Protein AF-A0A914EUL1-F1 (afdb_monomer_lite)

pLDDT: mean 79.87, std 20.52, range [23.03, 96.88]

Secondary structure (DSSP, 8-state):
--SSSHHHHHHHHHTTTTT----S--TTTTSTT---TTTT-SHHHHHHHHHHHHH----EEHHHH-TTPEEE-HHHHHHHHHHHTT---HHHHHHHHTS-EEEEE---TTSSSEEEEEES-SSSHHHHHHHHHHHHHHHHSTTTTTT--HHHHHHHHHHHT--SHHHHHHHHHHHHHHHTTS-HHHHHHHHHHHHHHHHHHHHH-SGGGEEEEEE-TT--EEEEEESSSS-EEEEEEEEEEEEPPTTSS--SPEEEEEEEEEE-HHHHHTS--B---

Structure (mmCIF, N/CA/C/O backbone):
data_AF-A0A914EUL1-F1
#
_entry.id   AF-A0A914EUL1-F1
#
loop_
_atom_site.group_PDB
_atom_site.id
_atom_site.type_symbol
_atom_site.label_atom_id
_atom_site.label_alt_id
_atom_site.label_comp_id
_atom_site.label_asym_id
_atom_site.label_entity_id
_atom_site.label_seq_id
_atom_site.pdbx_PDB_ins_code
_atom_site.Cartn_x
_atom_site.Cartn_y
_atom_site.Cartn_z
_atom_site.occupancy
_atom_site.B_iso_or_equiv
_atom_site.auth_seq_id
_atom_site.auth_comp_id
_atom_site.auth_asym_id
_atom_site.auth_atom_id
_atom_site.pdbx_PDB_model_num
ATOM 1 N N . MET A 1 1 ? -15.179 30.335 31.429 1.00 39.56 1 MET A N 1
ATOM 2 C CA . MET A 1 1 ? -14.244 29.201 31.237 1.00 39.56 1 MET A CA 1
ATOM 3 C C . MET A 1 1 ? -14.672 28.252 30.099 1.00 39.56 1 MET A C 1
ATOM 5 O O . MET A 1 1 ? -14.288 27.097 30.113 1.00 39.56 1 MET A O 1
ATOM 9 N N . PHE A 1 2 ? -15.426 28.727 29.091 1.00 29.08 2 PHE A N 1
ATOM 10 C CA . PHE A 1 2 ? -15.892 27.916 27.944 1.00 29.08 2 PHE A CA 1
ATOM 11 C C . PHE A 1 2 ? -15.442 28.464 26.574 1.00 29.08 2 PHE A C 1
ATOM 13 O O . PHE A 1 2 ? -15.749 27.889 25.536 1.00 29.08 2 PHE A O 1
ATOM 20 N N . THR A 1 3 ? -14.677 29.558 26.553 1.00 28.14 3 THR A N 1
ATOM 21 C CA . THR A 1 3 ? -14.325 30.275 25.314 1.00 28.14 3 THR A CA 1
ATOM 22 C C . THR A 1 3 ? -12.941 29.901 24.767 1.00 28.14 3 THR A C 1
ATOM 24 O O . THR A 1 3 ? -12.654 30.169 23.609 1.00 28.14 3 THR A O 1
ATOM 27 N N . GLN A 1 4 ? -12.089 29.222 25.547 1.00 27.66 4 GLN A N 1
ATOM 28 C CA . GLN A 1 4 ? -10.734 28.844 25.108 1.00 27.66 4 GLN A CA 1
ATOM 29 C C . GLN A 1 4 ? -10.651 27.488 24.383 1.00 27.66 4 GLN A C 1
ATOM 31 O O . GLN A 1 4 ? -9.675 27.242 23.684 1.00 27.66 4 GLN A O 1
ATOM 36 N N . LEU A 1 5 ? -11.686 26.641 24.451 1.00 29.53 5 LEU A N 1
ATOM 37 C CA . LEU A 1 5 ? -11.703 25.347 23.749 1.00 29.53 5 LEU A CA 1
ATOM 38 C C . LEU A 1 5 ? -12.162 25.436 22.283 1.00 29.53 5 LEU A C 1
ATOM 40 O O . LEU A 1 5 ? -11.857 24.543 21.499 1.00 29.53 5 LEU A O 1
ATOM 44 N N . LYS A 1 6 ? -12.824 26.527 21.869 1.00 28.06 6 LYS A N 1
ATOM 45 C CA . LYS A 1 6 ? -13.226 26.715 20.461 1.00 28.06 6 LYS A CA 1
ATOM 46 C C . LYS A 1 6 ? -12.076 27.132 19.539 1.00 28.06 6 LYS A C 1
ATOM 48 O O . LYS A 1 6 ? -12.143 26.833 18.354 1.00 28.06 6 LYS A O 1
ATOM 53 N N . ASN A 1 7 ? -11.009 27.733 20.072 1.00 26.75 7 ASN A N 1
ATOM 54 C CA . ASN A 1 7 ? -9.886 28.224 19.261 1.00 26.75 7 ASN A CA 1
ATOM 55 C C . ASN A 1 7 ? -8.803 27.166 18.975 1.00 26.75 7 ASN A C 1
ATOM 57 O O . ASN A 1 7 ? -8.006 27.348 18.061 1.00 26.75 7 ASN A O 1
ATOM 61 N N . LEU A 1 8 ? -8.794 26.039 19.696 1.00 28.97 8 LEU A N 1
ATOM 62 C CA . LEU A 1 8 ? -7.903 24.903 19.403 1.00 28.97 8 LEU A CA 1
ATOM 63 C C . LEU A 1 8 ? -8.440 24.005 18.276 1.00 28.97 8 LEU A C 1
ATOM 65 O O . LEU A 1 8 ? -7.663 23.427 17.517 1.00 28.97 8 LEU A O 1
ATOM 69 N N . VAL A 1 9 ? -9.766 23.940 18.116 1.00 30.77 9 VAL A N 1
ATOM 70 C CA . VAL A 1 9 ? -10.406 23.144 17.058 1.00 30.77 9 VAL A CA 1
ATOM 71 C C . VAL A 1 9 ? -10.390 23.889 15.718 1.00 30.77 9 VAL A C 1
ATOM 73 O O . VAL A 1 9 ? -10.165 23.275 14.682 1.00 30.77 9 VAL A O 1
ATOM 76 N N . THR A 1 10 ? -10.518 25.218 15.709 1.00 28.38 10 THR A N 1
ATOM 77 C CA . THR A 1 10 ? -10.434 26.019 14.471 1.00 28.38 10 THR A CA 1
ATOM 78 C C . THR A 1 10 ? -9.002 26.236 13.970 1.00 28.38 10 THR A C 1
ATOM 80 O O . THR A 1 10 ? -8.800 26.356 12.763 1.00 28.38 10 THR A O 1
ATOM 83 N N . GLY A 1 11 ? -7.995 26.213 14.853 1.00 24.66 11 GLY A N 1
ATOM 84 C CA . GLY A 1 11 ? -6.581 26.321 14.466 1.00 24.66 11 GLY A CA 1
ATOM 85 C C . GLY A 1 11 ? -6.046 25.103 13.700 1.00 24.66 11 GLY A C 1
ATOM 86 O O . GLY A 1 11 ? -5.217 25.256 12.808 1.00 24.66 11 GLY A O 1
ATOM 87 N N . SER A 1 12 ? -6.571 23.908 13.984 1.00 29.09 12 SER A N 1
ATOM 88 C CA . SER A 1 12 ? -6.146 22.662 13.323 1.00 29.09 12 SER A CA 1
ATOM 89 C C . SER A 1 12 ? -6.805 22.461 11.951 1.00 29.09 12 SER A C 1
ATOM 91 O O . SER A 1 12 ? -6.221 21.846 11.065 1.00 29.09 12 SER A O 1
ATOM 93 N N . VAL A 1 13 ? -7.993 23.040 11.738 1.00 29.08 13 VAL A N 1
ATOM 94 C CA . VAL A 1 13 ? -8.711 22.977 10.450 1.00 29.08 13 VAL A CA 1
ATOM 95 C C . VAL A 1 13 ? -8.114 23.948 9.418 1.00 29.08 13 VAL A C 1
ATOM 97 O O . VAL A 1 13 ? -8.159 23.680 8.220 1.00 29.08 13 VAL A O 1
ATOM 100 N N . ASN A 1 14 ? -7.479 25.041 9.859 1.00 25.66 14 ASN A N 1
ATOM 101 C CA . ASN A 1 14 ? -6.854 26.014 8.954 1.00 25.66 14 ASN A CA 1
ATOM 102 C C . ASN A 1 14 ? -5.469 25.603 8.427 1.00 25.66 14 ASN A C 1
ATOM 104 O O . ASN A 1 14 ? -5.043 26.127 7.402 1.00 25.66 14 ASN A O 1
ATOM 108 N N . LEU A 1 15 ? -4.788 24.635 9.049 1.00 28.47 15 LEU A N 1
ATOM 109 C CA . LEU A 1 15 ? -3.511 24.110 8.542 1.00 28.47 15 LEU A CA 1
ATOM 110 C C . LEU A 1 15 ? -3.677 23.118 7.379 1.00 28.47 15 LEU A C 1
ATOM 112 O O . LEU A 1 15 ? -2.736 22.932 6.617 1.00 28.47 15 LEU A O 1
ATOM 116 N N . MET A 1 16 ? -4.872 22.545 7.188 1.00 27.34 16 MET A N 1
ATOM 117 C CA . MET A 1 16 ? -5.185 21.716 6.013 1.00 27.34 16 MET A CA 1
ATOM 118 C C . MET A 1 16 ? -5.802 22.498 4.846 1.00 27.34 16 MET A C 1
ATOM 120 O O . MET A 1 16 ? -5.880 21.972 3.740 1.00 27.34 16 MET A O 1
ATOM 124 N N . LYS A 1 17 ? -6.222 23.755 5.053 1.00 26.22 17 LYS A N 1
ATOM 125 C CA . LYS A 1 17 ? -6.865 24.565 4.003 1.00 26.22 17 LYS A CA 1
ATOM 126 C C . LYS A 1 17 ? -5.892 25.267 3.053 1.00 26.22 17 LYS A C 1
ATOM 128 O O . LYS A 1 17 ? -6.256 25.513 1.911 1.00 26.22 17 LYS A O 1
ATOM 133 N N . ASN A 1 18 ? -4.658 25.533 3.476 1.00 23.03 18 ASN A N 1
ATOM 134 C CA . ASN A 1 18 ? -3.713 26.358 2.709 1.00 23.03 18 ASN A CA 1
ATOM 135 C C . ASN A 1 18 ? -2.945 25.614 1.595 1.00 23.03 18 ASN A C 1
ATOM 137 O O . ASN A 1 18 ? -1.923 26.108 1.132 1.00 23.03 18 ASN A O 1
ATOM 141 N N . VAL A 1 19 ? -3.419 24.444 1.153 1.00 28.84 19 VAL A N 1
ATOM 142 C CA . VAL A 1 19 ? -2.815 23.676 0.040 1.00 28.84 19 VAL A CA 1
ATOM 143 C C . VAL A 1 19 ? -3.808 23.458 -1.120 1.00 28.84 19 VAL A C 1
ATOM 145 O O . VAL A 1 19 ? -3.456 22.879 -2.139 1.00 28.84 19 VAL A O 1
ATOM 148 N N . CYS A 1 20 ? -5.052 23.942 -1.009 1.00 24.77 20 CYS A N 1
ATOM 149 C CA . CYS A 1 20 ? -6.147 23.538 -1.904 1.00 24.77 20 CYS A CA 1
ATOM 150 C C . CYS A 1 20 ? -6.583 24.572 -2.958 1.00 24.77 20 CYS A C 1
ATOM 152 O O . CYS A 1 20 ? -7.652 24.409 -3.541 1.00 24.77 20 CYS A O 1
ATOM 154 N N . GLU A 1 21 ? -5.790 25.602 -3.242 1.00 23.86 21 GLU A N 1
ATOM 155 C CA . GLU A 1 21 ? -6.068 26.509 -4.361 1.00 23.86 21 GLU A CA 1
ATOM 156 C C . GLU A 1 21 ? -5.047 26.271 -5.469 1.00 23.86 21 GLU A C 1
ATOM 158 O O . GLU A 1 21 ? -3.932 26.766 -5.372 1.00 23.86 21 GLU A O 1
ATOM 163 N N . LEU A 1 22 ? -5.424 25.488 -6.486 1.00 25.12 22 LEU A N 1
ATOM 164 C CA . LEU A 1 22 ? -4.941 25.602 -7.865 1.00 25.12 22 LEU A CA 1
ATOM 165 C C . LEU A 1 22 ? -5.893 24.841 -8.806 1.00 25.12 22 LEU A C 1
ATOM 167 O O . LEU A 1 22 ? -6.363 23.740 -8.513 1.00 25.12 22 LEU A O 1
ATOM 171 N N . GLU A 1 23 ? -6.232 25.530 -9.887 1.00 25.98 23 GLU A N 1
ATOM 172 C CA . GLU A 1 23 ? -7.317 25.285 -10.834 1.00 25.98 23 GLU A CA 1
ATOM 173 C C . GLU A 1 23 ? -7.099 24.045 -11.719 1.00 25.98 23 GLU A C 1
ATOM 175 O O . GLU A 1 23 ? -5.974 23.664 -12.028 1.00 25.98 23 GLU A O 1
ATOM 180 N N . ASP A 1 24 ? -8.217 23.435 -12.126 1.00 26.94 24 ASP A N 1
ATOM 181 C CA . ASP A 1 24 ? -8.425 22.615 -13.326 1.00 26.94 24 ASP A CA 1
ATOM 182 C C . ASP A 1 24 ? -7.200 21.925 -13.943 1.00 26.94 24 ASP A C 1
ATOM 184 O O . ASP A 1 24 ? -6.652 22.338 -14.964 1.00 26.94 24 ASP A O 1
ATOM 188 N N . GLY A 1 25 ? -6.838 20.767 -13.393 1.00 24.66 25 GLY A N 1
ATOM 189 C CA . GLY A 1 25 ? -5.866 19.916 -14.057 1.00 24.66 25 GLY A CA 1
ATOM 190 C C . GLY A 1 25 ? -5.283 18.825 -13.186 1.00 24.66 25 GLY A C 1
ATOM 191 O O . GLY A 1 25 ? -4.292 19.024 -12.511 1.00 24.66 25 GLY A O 1
ATOM 192 N N . ILE A 1 26 ? -5.829 17.621 -13.350 1.00 30.05 26 ILE A N 1
ATOM 193 C CA . ILE A 1 26 ? -5.066 16.370 -13.292 1.00 30.05 26 ILE A CA 1
ATOM 194 C C . ILE A 1 26 ? -4.729 15.864 -11.873 1.00 30.05 26 ILE A C 1
ATOM 196 O O . ILE A 1 26 ? -4.162 16.511 -11.007 1.00 30.05 26 ILE A O 1
ATOM 200 N N . GLU A 1 27 ? -5.066 14.596 -11.662 1.00 37.16 27 GLU A N 1
ATOM 201 C CA . GLU A 1 27 ? -4.673 13.679 -10.575 1.00 37.16 27 GLU A CA 1
ATOM 202 C C . GLU A 1 27 ? -3.176 13.607 -10.221 1.00 37.16 27 GLU A C 1
ATOM 204 O O . GLU A 1 27 ? -2.794 12.794 -9.381 1.00 37.16 27 GLU A O 1
ATOM 209 N N . ALA A 1 28 ? -2.347 14.417 -10.868 1.00 32.09 28 ALA A N 1
ATOM 210 C CA . ALA A 1 28 ? -0.901 14.409 -10.799 1.00 32.09 28 ALA A CA 1
ATOM 211 C C . ALA A 1 28 ? -0.368 14.939 -9.463 1.00 32.09 28 ALA A C 1
ATOM 213 O O . ALA A 1 28 ? 0.574 14.380 -8.916 1.00 32.09 28 ALA A O 1
ATOM 214 N N . ASP A 1 29 ? -1.015 15.949 -8.879 1.00 31.89 29 ASP A N 1
ATOM 215 C CA . ASP A 1 29 ? -0.364 16.753 -7.832 1.00 31.89 29 ASP A CA 1
ATOM 216 C C . ASP A 1 29 ? -0.526 16.235 -6.394 1.00 31.89 29 ASP A C 1
ATOM 218 O O . ASP A 1 29 ? 0.069 16.779 -5.468 1.00 31.89 29 ASP A O 1
ATOM 222 N N . TRP A 1 30 ? -1.282 15.155 -6.170 1.00 33.72 30 TRP A N 1
ATOM 223 C CA . TRP A 1 30 ? -1.388 14.537 -4.832 1.00 33.72 30 TRP A CA 1
ATOM 224 C C . TRP A 1 30 ? -0.352 13.430 -4.597 1.00 33.72 30 TRP A C 1
ATOM 226 O O . TRP A 1 30 ? -0.263 12.876 -3.501 1.00 33.72 30 TRP A O 1
ATOM 236 N N . TYR A 1 31 ? 0.453 13.144 -5.618 1.00 35.75 31 TYR A N 1
ATOM 237 C CA . TYR A 1 31 ? 1.552 12.199 -5.594 1.00 35.75 31 TYR A CA 1
ATOM 238 C C . TYR A 1 31 ? 2.763 12.874 -6.228 1.00 35.75 31 TYR A C 1
ATOM 240 O O . TYR A 1 31 ? 2.707 13.172 -7.418 1.00 35.75 31 TYR A O 1
ATOM 248 N N . PRO A 1 32 ? 3.879 13.083 -5.514 1.00 32.59 32 PRO A N 1
ATOM 249 C CA . PRO A 1 32 ? 5.109 13.470 -6.185 1.00 32.59 32 PRO A CA 1
ATOM 250 C C . PRO A 1 32 ? 5.437 12.399 -7.245 1.00 32.59 32 PRO A C 1
ATOM 252 O O . PRO A 1 32 ? 5.783 11.263 -6.909 1.00 32.59 32 PRO A O 1
ATOM 255 N N . GLY A 1 33 ? 5.246 12.731 -8.526 1.00 36.25 33 GLY A N 1
ATOM 256 C CA . GLY A 1 33 ? 5.599 11.876 -9.663 1.00 36.25 33 GLY A CA 1
ATOM 257 C C . GLY A 1 33 ? 4.471 11.167 -10.428 1.00 36.25 33 GLY A C 1
ATOM 258 O O . GLY A 1 33 ? 4.801 10.338 -11.271 1.00 36.25 33 GLY A O 1
ATOM 259 N N . ILE A 1 34 ? 3.177 11.449 -10.214 1.00 36.81 34 ILE A N 1
ATOM 260 C CA . ILE A 1 34 ? 2.142 10.978 -11.162 1.00 36.81 34 ILE A CA 1
ATOM 261 C C . ILE A 1 34 ? 1.972 12.038 -12.251 1.00 36.81 34 ILE A C 1
ATOM 263 O O . ILE A 1 34 ? 1.604 13.161 -11.949 1.00 36.81 34 ILE A O 1
ATOM 267 N N . GLN A 1 35 ? 2.247 11.708 -13.515 1.00 46.72 35 GLN A N 1
ATOM 268 C CA . GLN A 1 35 ? 2.019 12.606 -14.655 1.00 46.72 35 GLN A CA 1
ATOM 269 C C . GLN A 1 35 ? 0.883 12.100 -15.569 1.00 46.72 35 GLN A C 1
ATOM 271 O O . GLN A 1 35 ? 0.296 11.034 -15.381 1.00 46.72 35 GLN A O 1
ATOM 276 N N . LEU A 1 36 ? 0.519 12.963 -16.516 1.00 43.03 36 LEU A N 1
ATOM 277 C CA . LEU A 1 36 ? -0.695 13.009 -17.329 1.00 43.03 36 LEU A CA 1
ATOM 278 C C . LEU A 1 36 ? -1.044 11.697 -18.059 1.00 43.03 36 LEU A C 1
ATOM 280 O O . LEU A 1 36 ? -0.191 11.006 -18.612 1.00 43.03 36 LEU A O 1
ATOM 284 N N . LYS A 1 37 ? -2.348 11.388 -18.128 1.00 48.00 37 LYS A N 1
ATOM 285 C CA . LYS A 1 37 ? -2.908 10.253 -18.885 1.00 48.00 37 LYS A CA 1
ATOM 286 C C . LYS A 1 37 ? -2.402 10.270 -20.339 1.00 48.00 37 LYS A C 1
ATOM 288 O O . LYS A 1 37 ? -2.594 11.267 -21.028 1.00 48.00 37 LYS A O 1
ATOM 293 N N . GLY A 1 38 ? -1.823 9.160 -20.806 1.00 55.25 38 GLY A N 1
ATOM 294 C CA . GLY A 1 38 ? -1.337 8.998 -22.189 1.00 55.25 38 GLY A CA 1
ATOM 295 C C . GLY A 1 38 ? 0.166 9.238 -22.377 1.00 55.25 38 GLY A C 1
ATOM 296 O O . GLY A 1 38 ? 0.685 9.057 -23.474 1.00 55.25 38 GLY A O 1
ATOM 297 N N . GLN A 1 39 ? 0.890 9.599 -21.317 1.00 69.31 39 GLN A N 1
ATOM 298 C CA . GLN A 1 39 ? 2.342 9.759 -21.389 1.00 69.31 39 GLN A CA 1
ATOM 299 C C . GLN A 1 39 ? 3.085 8.419 -21.498 1.00 69.31 39 GLN A C 1
ATOM 301 O O . GLN A 1 39 ? 4.146 8.366 -22.111 1.00 69.31 39 GLN A O 1
ATOM 306 N N . TYR A 1 40 ? 2.508 7.334 -20.973 1.00 75.25 40 TYR A N 1
ATOM 307 C CA . TYR A 1 40 ? 3.119 6.000 -20.939 1.00 75.25 40 TYR A CA 1
ATOM 308 C C . TYR A 1 40 ? 2.200 4.952 -21.577 1.00 75.25 40 TYR A C 1
ATOM 310 O O . TYR A 1 40 ? 1.872 3.944 -20.968 1.00 75.25 40 TYR A O 1
ATOM 318 N N . ASP A 1 41 ? 1.742 5.210 -22.798 1.00 82.88 41 ASP A N 1
ATOM 319 C CA . ASP A 1 41 ? 0.793 4.383 -23.562 1.00 82.88 41 ASP A CA 1
ATOM 320 C C . ASP A 1 41 ? 1.443 3.256 -24.389 1.00 82.88 41 ASP A C 1
ATOM 322 O O . ASP A 1 41 ? 0.748 2.451 -25.005 1.00 82.88 41 ASP A O 1
ATOM 326 N N . THR A 1 42 ? 2.774 3.180 -24.399 1.00 88.19 42 THR A N 1
ATOM 327 C CA . THR A 1 42 ? 3.555 2.228 -25.206 1.00 88.19 42 THR A CA 1
ATOM 328 C C . THR A 1 42 ? 4.536 1.435 -24.337 1.00 88.19 42 THR A C 1
ATOM 330 O O . THR A 1 42 ? 5.055 1.985 -23.359 1.00 88.19 42 THR A O 1
ATOM 333 N N . PRO A 1 43 ? 4.826 0.161 -24.672 1.00 90.44 43 PRO A N 1
ATOM 334 C CA . PRO A 1 43 ? 5.810 -0.658 -23.956 1.00 90.44 43 PRO A CA 1
ATOM 335 C C . PRO A 1 43 ? 7.182 0.012 -23.798 1.00 90.44 43 PRO A C 1
ATOM 337 O O . PRO A 1 43 ? 7.789 -0.074 -22.733 1.00 90.44 43 PRO A O 1
ATOM 340 N N . GLU A 1 44 ? 7.654 0.725 -24.820 1.00 91.56 44 GLU A N 1
ATOM 341 C CA . GLU A 1 44 ? 8.960 1.390 -24.831 1.00 91.56 44 GLU A CA 1
ATOM 342 C C . GLU A 1 44 ? 9.017 2.528 -23.808 1.00 91.56 44 GLU A C 1
ATOM 344 O O . GLU A 1 44 ? 9.944 2.583 -23.001 1.00 91.56 44 GLU A O 1
ATOM 349 N N . LYS A 1 45 ? 7.993 3.395 -23.778 1.00 89.62 45 LYS A N 1
ATOM 350 C CA . LYS A 1 45 ? 7.901 4.479 -22.785 1.00 89.62 45 LYS A CA 1
ATOM 351 C C . LYS A 1 45 ? 7.771 3.929 -21.365 1.00 89.62 45 LYS A C 1
ATOM 353 O O . LYS A 1 45 ? 8.332 4.493 -20.429 1.00 89.62 45 LYS A O 1
ATOM 358 N N . LYS A 1 46 ? 7.036 2.824 -21.196 1.00 89.50 46 LYS A N 1
ATOM 359 C CA . LYS A 1 46 ? 6.904 2.141 -19.902 1.00 89.50 46 LYS A CA 1
ATOM 360 C C . LYS A 1 46 ? 8.247 1.580 -19.430 1.00 89.50 46 LYS A C 1
ATOM 362 O O . LYS A 1 46 ? 8.610 1.771 -18.273 1.00 89.50 46 LYS A O 1
ATOM 367 N N . LEU A 1 47 ? 9.003 0.935 -20.319 1.00 91.56 47 LEU A N 1
ATOM 368 C CA . LEU A 1 47 ? 10.335 0.411 -20.015 1.00 91.56 47 LEU A CA 1
ATOM 369 C C . LEU A 1 47 ? 11.326 1.522 -19.645 1.00 91.56 47 LEU A C 1
ATOM 371 O O . LEU A 1 47 ? 12.041 1.379 -18.655 1.00 91.56 47 LEU A O 1
ATOM 375 N N . ASP A 1 48 ? 11.346 2.617 -20.405 1.00 89.69 48 ASP A N 1
ATOM 376 C CA . ASP A 1 48 ? 12.221 3.770 -20.154 1.00 89.69 48 ASP A CA 1
ATOM 377 C C . ASP A 1 48 ? 11.965 4.390 -18.770 1.00 89.69 48 ASP A C 1
ATOM 379 O O . ASP A 1 48 ? 12.897 4.615 -17.990 1.00 89.69 48 ASP A O 1
ATOM 383 N N . LEU A 1 49 ? 10.688 4.550 -18.400 1.00 86.88 49 LEU A N 1
ATOM 384 C CA . LEU A 1 49 ? 10.308 5.002 -17.062 1.00 86.88 49 LEU A CA 1
ATOM 385 C C . LEU A 1 49 ? 10.824 4.054 -15.976 1.00 86.88 49 LEU A C 1
ATOM 387 O O . LEU A 1 49 ? 11.422 4.502 -15.000 1.00 86.88 49 LEU A O 1
ATOM 391 N N . LEU A 1 50 ? 10.614 2.747 -16.137 1.00 88.31 50 LEU A N 1
ATOM 392 C CA . LEU A 1 50 ? 11.049 1.759 -15.150 1.00 88.31 50 LEU A CA 1
ATOM 393 C C . LEU A 1 50 ? 12.575 1.748 -14.979 1.00 88.31 50 LEU A C 1
ATOM 395 O O . LEU A 1 50 ? 13.068 1.657 -13.853 1.00 88.31 50 LEU A O 1
ATOM 399 N N . GLN A 1 51 ? 13.330 1.895 -16.071 1.00 89.44 51 GLN A N 1
ATOM 400 C CA . GLN A 1 51 ? 14.789 2.022 -16.024 1.00 89.44 51 GLN A CA 1
ATOM 401 C C . GLN A 1 51 ? 15.225 3.321 -15.338 1.00 89.44 51 GLN A C 1
ATOM 403 O O . GLN A 1 51 ? 16.119 3.289 -14.490 1.00 89.44 51 GLN A O 1
ATOM 408 N N . THR A 1 52 ? 14.557 4.438 -15.633 1.00 87.75 52 THR A N 1
ATOM 409 C CA . THR A 1 52 ? 14.787 5.721 -14.949 1.00 87.75 52 THR A CA 1
ATOM 410 C C . THR A 1 52 ? 14.556 5.586 -13.447 1.00 87.75 52 THR A C 1
ATOM 412 O O . THR A 1 52 ? 15.435 5.916 -12.651 1.00 87.75 52 THR A O 1
ATOM 415 N N . CYS A 1 53 ? 13.420 5.016 -13.042 1.00 85.62 53 CYS A N 1
ATOM 416 C CA . CYS A 1 53 ? 13.101 4.788 -11.637 1.00 85.62 53 CYS A CA 1
ATOM 417 C C . CYS A 1 53 ? 14.098 3.843 -10.954 1.00 85.62 53 CYS A C 1
ATOM 419 O O . CYS A 1 53 ? 14.389 4.030 -9.774 1.00 85.62 53 CYS A O 1
ATOM 421 N N . LYS A 1 54 ? 14.629 2.835 -11.655 1.00 85.25 54 LYS A N 1
ATOM 422 C CA . LYS A 1 54 ? 15.631 1.908 -11.105 1.00 85.25 54 LYS A CA 1
ATOM 423 C C . LYS A 1 54 ? 16.981 2.586 -10.847 1.00 85.25 54 LYS A C 1
ATOM 425 O O . LYS A 1 54 ? 17.645 2.254 -9.867 1.00 85.25 54 LYS A O 1
ATOM 430 N N . ASN A 1 55 ? 17.370 3.517 -11.716 1.00 86.12 55 ASN A N 1
ATOM 431 C CA . ASN A 1 55 ? 18.664 4.203 -11.674 1.00 86.12 55 ASN A CA 1
ATOM 432 C C . ASN A 1 55 ? 18.640 5.509 -10.862 1.00 86.12 55 ASN A C 1
ATOM 434 O O . ASN A 1 55 ? 19.655 6.197 -10.769 1.00 86.12 55 ASN A O 1
ATOM 438 N N . GLN A 1 56 ? 17.493 5.861 -10.284 1.00 87.56 56 GLN A N 1
ATOM 439 C CA . GLN A 1 56 ? 17.330 7.059 -9.474 1.00 87.56 56 GLN A CA 1
ATOM 440 C C . GLN A 1 56 ? 18.188 7.001 -8.201 1.00 87.56 56 GLN A C 1
ATOM 442 O O . GLN A 1 56 ? 18.295 5.969 -7.536 1.00 87.56 56 GLN A O 1
ATOM 447 N N . THR A 1 57 ? 18.740 8.148 -7.815 1.00 89.44 57 THR A N 1
ATOM 448 C CA . THR A 1 57 ? 19.357 8.371 -6.503 1.00 89.44 57 THR A CA 1
ATOM 449 C C . THR A 1 57 ? 18.435 9.218 -5.626 1.00 89.44 57 THR A C 1
ATOM 451 O O . THR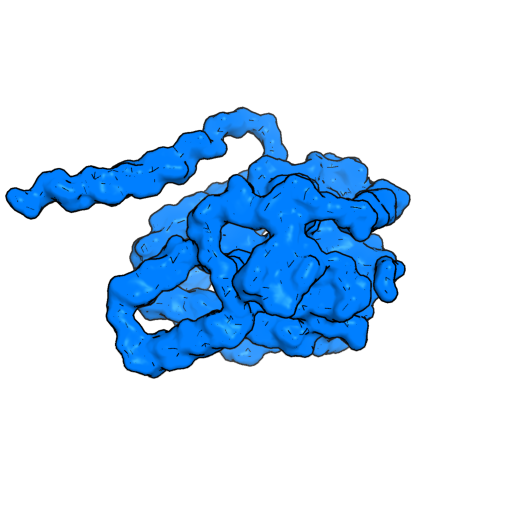 A 1 57 ? 17.728 10.075 -6.155 1.00 89.44 57 THR A O 1
ATOM 454 N N . PRO A 1 58 ? 18.417 9.022 -4.297 1.00 91.94 58 PRO A N 1
ATOM 455 C CA . PRO A 1 58 ? 17.618 9.862 -3.412 1.00 91.94 58 PRO A CA 1
ATOM 456 C C . PRO A 1 58 ? 18.113 11.314 -3.418 1.00 91.94 58 PRO A C 1
ATOM 458 O O . PRO A 1 58 ? 19.315 11.563 -3.357 1.00 91.94 58 PRO A O 1
ATOM 461 N N . GLU A 1 59 ? 17.180 12.264 -3.448 1.00 88.50 59 GLU A N 1
ATOM 462 C CA . GLU A 1 59 ? 17.497 13.703 -3.480 1.00 88.50 59 GLU A CA 1
ATOM 463 C C . GLU A 1 59 ? 17.310 14.388 -2.120 1.00 88.50 59 GLU A C 1
ATOM 465 O O . GLU A 1 59 ? 17.945 15.400 -1.829 1.00 88.50 59 GLU A O 1
ATOM 470 N N . LYS A 1 60 ? 16.431 13.848 -1.269 1.00 90.62 60 LYS A N 1
ATOM 471 C CA . LYS A 1 60 ? 16.058 14.450 0.019 1.00 90.62 60 LYS A CA 1
ATOM 472 C C . LYS A 1 60 ? 15.599 13.415 1.038 1.00 90.62 60 LYS A C 1
ATOM 474 O O . LYS A 1 60 ? 15.365 12.251 0.717 1.00 90.62 60 LYS A O 1
ATOM 479 N N . ALA A 1 61 ? 15.515 13.833 2.298 1.00 87.31 61 ALA A N 1
ATOM 480 C CA . ALA A 1 61 ? 15.033 12.989 3.384 1.00 87.31 61 ALA A CA 1
ATOM 481 C C . ALA A 1 61 ? 13.501 12.907 3.368 1.00 87.31 61 ALA A C 1
ATOM 483 O O . ALA A 1 61 ? 12.824 13.854 2.973 1.00 87.31 61 ALA A O 1
ATOM 484 N N . LEU A 1 62 ? 12.941 11.799 3.858 1.00 82.69 62 LEU A N 1
ATOM 485 C CA . LEU A 1 62 ? 11.486 11.608 3.922 1.00 82.69 62 LEU A CA 1
ATOM 486 C C . LEU A 1 62 ? 10.796 12.707 4.753 1.00 82.69 62 LEU A C 1
ATOM 488 O O . LEU A 1 62 ? 9.776 13.256 4.347 1.00 82.69 62 LEU A O 1
ATOM 492 N N . LYS A 1 63 ? 11.412 13.101 5.874 1.00 82.31 63 LYS A N 1
ATOM 493 C CA . LYS A 1 63 ? 10.927 14.174 6.760 1.00 82.31 63 LYS A CA 1
ATOM 494 C C . LYS A 1 63 ? 10.969 15.573 6.124 1.00 82.31 63 LYS A C 1
ATOM 496 O O . LYS A 1 63 ? 10.371 16.488 6.674 1.00 82.31 63 LYS A O 1
ATOM 501 N N . SER A 1 64 ? 11.642 15.756 4.983 1.00 84.94 64 SER A N 1
ATOM 502 C CA . SER A 1 64 ? 11.612 17.028 4.247 1.00 84.94 64 SER A CA 1
ATOM 503 C C . SER A 1 64 ? 10.253 17.265 3.587 1.00 84.94 64 SER A C 1
ATOM 505 O O . SER A 1 64 ? 9.732 18.372 3.667 1.00 84.94 64 SER A O 1
ATOM 507 N N . ASP A 1 65 ? 9.664 16.224 2.995 1.00 82.12 65 ASP A N 1
ATOM 508 C CA . ASP A 1 65 ? 8.339 16.309 2.359 1.00 82.12 65 ASP A CA 1
ATOM 509 C C . ASP A 1 65 ? 7.209 16.025 3.345 1.00 82.12 65 ASP A C 1
ATOM 511 O O . ASP A 1 65 ? 6.084 16.490 3.179 1.00 82.12 65 ASP A O 1
ATOM 515 N N . TYR A 1 66 ? 7.520 15.268 4.395 1.00 81.44 66 TYR A N 1
ATOM 516 C CA . TYR A 1 66 ? 6.553 14.819 5.377 1.00 81.44 66 TYR A CA 1
ATOM 517 C C . TYR A 1 66 ? 7.028 15.158 6.799 1.00 81.44 66 TYR A C 1
ATOM 519 O O . TYR A 1 66 ? 7.382 14.268 7.567 1.00 81.44 66 TYR A O 1
ATOM 527 N N . PRO A 1 67 ? 7.050 16.440 7.199 1.00 77.50 67 PRO A N 1
ATOM 528 C CA . PRO A 1 67 ? 7.690 16.874 8.446 1.00 77.50 67 PRO A CA 1
ATOM 529 C C . PRO A 1 67 ? 7.027 16.338 9.720 1.00 77.50 67 PRO A C 1
ATOM 531 O O . PRO A 1 67 ? 7.658 16.284 10.773 1.00 77.50 67 PRO A O 1
ATOM 534 N N . THR A 1 68 ? 5.758 15.938 9.645 1.00 79.44 68 THR A N 1
ATOM 535 C CA . THR A 1 68 ? 4.972 15.474 10.797 1.00 79.44 68 THR A CA 1
ATOM 536 C C . THR A 1 68 ? 4.910 13.956 10.926 1.00 79.44 68 THR A C 1
ATOM 538 O O . THR A 1 68 ? 4.246 13.458 11.837 1.00 79.44 68 THR A O 1
ATOM 541 N N . ILE A 1 69 ? 5.568 13.202 10.038 1.00 79.12 69 ILE A N 1
ATOM 542 C CA . ILE A 1 69 ? 5.467 11.744 10.084 1.00 79.12 69 ILE A CA 1
ATOM 543 C C . ILE A 1 69 ? 6.299 11.168 11.215 1.00 79.12 69 ILE A C 1
ATOM 545 O O . ILE A 1 69 ? 7.421 11.595 11.496 1.00 79.12 69 ILE A O 1
ATOM 549 N N . LYS A 1 70 ? 5.751 10.116 11.811 1.00 85.00 70 LYS A N 1
ATOM 550 C CA . LYS A 1 70 ? 6.494 9.215 12.681 1.00 85.00 70 LYS A CA 1
ATOM 551 C C . LYS A 1 70 ? 6.844 7.966 11.895 1.00 85.00 70 LYS A C 1
ATOM 553 O O . LYS A 1 70 ? 5.946 7.257 11.447 1.00 85.00 70 LYS A O 1
ATOM 558 N N . VAL A 1 71 ? 8.128 7.685 11.754 1.00 83.75 71 VAL A N 1
ATOM 559 C CA . VAL A 1 71 ? 8.593 6.421 11.191 1.00 83.75 71 VAL A CA 1
ATOM 560 C C . VAL A 1 71 ? 8.650 5.393 12.316 1.00 83.75 71 VAL A C 1
ATOM 562 O O . VAL A 1 71 ? 8.999 5.705 13.451 1.00 83.75 71 VAL A O 1
ATOM 565 N N . ILE A 1 72 ? 8.238 4.156 12.048 1.00 84.94 72 ILE A N 1
ATOM 566 C CA . ILE A 1 72 ? 8.357 3.075 13.023 1.00 84.94 72 ILE A CA 1
ATOM 567 C C . ILE A 1 72 ? 8.807 1.763 12.382 1.00 84.94 72 ILE A C 1
ATOM 569 O O . ILE A 1 72 ? 8.430 1.405 11.264 1.00 84.94 72 ILE A O 1
ATOM 573 N N . SER A 1 73 ? 9.579 1.000 13.157 1.00 81.62 73 SER A N 1
ATOM 574 C CA . SER A 1 73 ? 9.971 -0.366 12.809 1.00 81.62 73 SER A CA 1
ATOM 575 C C . SER A 1 73 ? 8.797 -1.348 12.913 1.00 81.62 73 SER A C 1
ATOM 577 O O . SER A 1 73 ? 7.833 -1.115 13.649 1.00 81.62 73 SER A O 1
ATOM 579 N N . GLU A 1 74 ? 8.921 -2.510 12.265 1.00 79.62 74 GLU A N 1
ATOM 580 C CA . GLU A 1 74 ? 7.975 -3.624 12.419 1.00 79.62 74 GLU A CA 1
ATOM 581 C C . GLU A 1 74 ? 7.802 -4.035 13.893 1.00 79.62 74 GLU A C 1
ATOM 583 O O . GLU A 1 74 ? 6.683 -4.254 14.364 1.00 79.62 74 GLU A O 1
ATOM 588 N N . LYS A 1 75 ? 8.905 -4.095 14.653 1.00 82.69 75 LYS A N 1
ATOM 589 C CA . LYS A 1 75 ? 8.883 -4.416 16.087 1.00 82.69 75 LYS A CA 1
ATOM 590 C C . LYS A 1 75 ? 8.015 -3.422 16.855 1.00 82.69 75 LYS A C 1
ATOM 592 O O . LYS A 1 75 ? 7.171 -3.839 17.647 1.00 82.69 75 LYS A O 1
ATOM 597 N N . THR A 1 76 ? 8.198 -2.129 16.599 1.00 83.00 76 THR A N 1
ATOM 598 C CA . THR A 1 76 ? 7.407 -1.062 17.224 1.00 83.00 76 THR A CA 1
ATOM 599 C C . THR A 1 76 ? 5.935 -1.178 16.833 1.00 83.00 76 THR A C 1
ATOM 601 O O . THR A 1 76 ? 5.073 -1.109 17.704 1.00 83.00 76 THR A O 1
ATOM 604 N N . ALA A 1 77 ? 5.633 -1.429 15.556 1.00 80.44 77 ALA A N 1
ATOM 605 C CA . ALA A 1 77 ? 4.259 -1.598 15.084 1.00 80.44 77 ALA A CA 1
ATOM 606 C C . ALA A 1 77 ? 3.557 -2.795 15.761 1.00 80.44 77 ALA A C 1
ATOM 608 O O . ALA A 1 77 ? 2.416 -2.691 16.214 1.00 80.44 77 ALA A O 1
ATOM 609 N N . ASN A 1 78 ? 4.259 -3.921 15.924 1.00 78.44 78 ASN A N 1
ATOM 610 C CA . ASN A 1 78 ? 3.736 -5.092 16.633 1.00 78.44 78 ASN A CA 1
ATOM 611 C C . ASN A 1 78 ? 3.574 -4.855 18.147 1.00 78.44 78 ASN A C 1
ATOM 613 O O . ASN A 1 78 ? 2.603 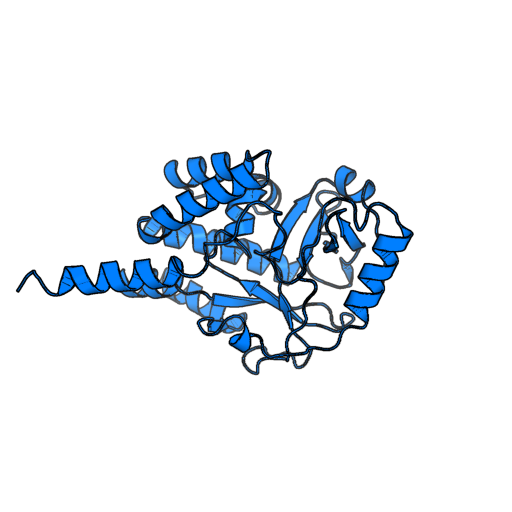-5.330 18.737 1.00 78.44 78 ASN A O 1
ATOM 617 N N . GLN A 1 79 ? 4.480 -4.100 18.778 1.00 80.56 79 GLN A N 1
ATOM 618 C CA . GLN A 1 79 ? 4.357 -3.710 20.188 1.00 80.56 79 GLN A CA 1
ATOM 619 C C . GLN A 1 79 ? 3.143 -2.812 20.433 1.00 80.56 79 GLN A C 1
ATOM 621 O O . GLN A 1 79 ? 2.415 -3.031 21.400 1.00 80.56 79 GLN A O 1
ATOM 626 N N . ARG A 1 80 ? 2.891 -1.842 19.545 1.00 77.12 80 ARG A N 1
ATOM 627 C CA . ARG A 1 80 ? 1.718 -0.962 19.642 1.00 77.12 80 ARG A CA 1
ATOM 628 C C . ARG A 1 80 ? 0.423 -1.768 19.667 1.00 77.12 80 ARG A C 1
ATOM 630 O O . ARG A 1 80 ? -0.364 -1.607 20.593 1.00 77.12 80 ARG A O 1
ATOM 637 N N . ARG A 1 81 ? 0.265 -2.736 18.760 1.00 73.81 81 ARG A N 1
ATOM 638 C CA . ARG A 1 81 ? -0.871 -3.674 18.786 1.00 73.81 81 ARG A CA 1
ATOM 639 C C . ARG A 1 81 ? -1.015 -4.418 20.112 1.00 73.81 81 ARG A C 1
ATOM 641 O O . ARG A 1 81 ? -2.114 -4.507 20.649 1.00 73.81 81 ARG A O 1
ATOM 648 N N . ALA A 1 82 ? 0.075 -4.979 20.634 1.00 75.19 82 ALA A N 1
ATOM 649 C CA . ALA A 1 82 ? 0.019 -5.728 21.889 1.00 75.19 82 ALA A CA 1
ATOM 650 C C . ALA A 1 82 ? -0.446 -4.849 23.064 1.00 75.19 82 ALA A C 1
ATOM 652 O O . ALA A 1 82 ? -1.114 -5.343 23.971 1.00 75.19 82 ALA A O 1
ATOM 653 N N . ASN A 1 83 ? -0.133 -3.552 23.033 1.00 71.25 83 ASN A N 1
ATOM 654 C CA . ASN A 1 83 ? -0.624 -2.589 24.015 1.00 71.25 83 ASN A CA 1
ATOM 655 C C . ASN A 1 83 ? -2.117 -2.277 23.815 1.00 71.25 83 ASN A C 1
ATOM 657 O O . ASN A 1 83 ? -2.847 -2.196 24.798 1.00 71.25 83 ASN A O 1
ATOM 661 N N . PHE A 1 84 ? -2.602 -2.207 22.570 1.00 68.44 84 PHE A N 1
ATOM 662 C CA . PHE A 1 84 ? -4.033 -2.040 22.273 1.00 68.44 84 PHE A CA 1
ATOM 663 C C . PHE A 1 84 ? -4.900 -3.206 22.760 1.00 68.44 84 PHE A C 1
ATOM 665 O O . PHE A 1 84 ? -6.046 -3.010 23.154 1.00 68.44 84 PHE A O 1
ATOM 672 N N . GLN A 1 85 ? -4.349 -4.417 22.812 1.00 68.56 85 GLN A N 1
ATOM 673 C CA . GLN A 1 85 ? -5.054 -5.577 23.367 1.00 68.56 85 GLN A CA 1
ATOM 674 C C . GLN A 1 85 ? -5.181 -5.538 24.901 1.00 68.56 85 GLN A C 1
ATOM 676 O O . GLN A 1 85 ? -5.927 -6.334 25.466 1.00 68.56 85 GLN A O 1
ATOM 681 N N . LYS A 1 86 ? -4.471 -4.628 25.584 1.00 71.69 86 LYS A N 1
ATOM 682 C CA . LYS A 1 86 ? -4.415 -4.525 27.053 1.00 71.69 86 LYS A CA 1
ATOM 683 C C . LYS A 1 86 ? -5.278 -3.393 27.637 1.00 71.69 86 LYS A C 1
ATOM 685 O O . LYS A 1 86 ? -5.047 -3.011 28.779 1.00 71.69 86 LYS A O 1
ATOM 690 N N . SER A 1 87 ? -6.276 -2.909 26.890 1.00 64.00 87 SER A N 1
ATOM 691 C CA . SER A 1 87 ? -7.184 -1.803 27.259 1.00 64.00 87 SER A CA 1
ATOM 692 C C . SER A 1 87 ? -6.514 -0.415 27.258 1.00 64.00 87 SER A C 1
ATOM 694 O O . SER A 1 87 ? -6.170 0.104 28.319 1.00 64.00 87 SER A O 1
ATOM 696 N N . PRO A 1 88 ? -6.319 0.203 26.080 1.00 71.88 88 PRO A N 1
ATOM 697 C CA . PRO A 1 88 ? -5.809 1.574 25.949 1.00 71.88 88 PRO A CA 1
ATOM 698 C C . PRO A 1 88 ? -6.801 2.612 26.505 1.00 71.88 88 PRO A C 1
ATOM 700 O O . PRO A 1 88 ? -8.007 2.364 26.581 1.00 71.88 88 PRO A O 1
ATOM 703 N N . THR A 1 89 ? -6.323 3.816 26.821 1.00 76.94 89 THR A N 1
ATOM 704 C CA . THR A 1 89 ? -7.213 4.964 27.060 1.00 76.94 89 THR A CA 1
ATOM 705 C C . THR A 1 89 ? -7.709 5.569 25.739 1.00 76.94 89 THR A C 1
ATOM 707 O O . THR A 1 89 ? -7.011 5.536 24.724 1.00 76.94 89 THR A O 1
ATOM 710 N N . ASN A 1 90 ? -8.884 6.211 25.754 1.00 77.31 90 ASN A N 1
ATOM 711 C CA . ASN A 1 90 ? -9.447 6.901 24.580 1.00 77.31 90 ASN A CA 1
ATOM 712 C C . ASN A 1 90 ? -8.485 7.946 23.986 1.00 77.31 90 ASN A C 1
ATOM 714 O O . ASN A 1 90 ? -8.432 8.150 22.775 1.00 77.31 90 ASN A O 1
ATOM 718 N N . LYS A 1 91 ? -7.687 8.605 24.834 1.00 80.69 91 LYS A N 1
ATOM 719 C CA . LYS A 1 91 ? -6.694 9.589 24.391 1.00 80.69 91 LYS A CA 1
ATOM 720 C C . LYS A 1 91 ? -5.573 8.935 23.578 1.00 80.69 91 LYS A C 1
ATOM 722 O O . LYS A 1 91 ? -5.248 9.425 22.502 1.00 80.69 91 LYS A O 1
ATOM 727 N N . GLU A 1 92 ? -5.016 7.829 24.067 1.00 78.19 92 GLU A N 1
ATOM 728 C CA . GLU A 1 92 ? -3.928 7.103 23.392 1.00 78.19 92 GLU A CA 1
ATOM 729 C C . GLU A 1 92 ? -4.384 6.511 22.054 1.00 78.19 92 GLU A C 1
ATOM 731 O O . GLU A 1 92 ? -3.645 6.563 21.074 1.00 78.19 92 GLU A O 1
ATOM 736 N N . ILE A 1 93 ? -5.625 6.014 21.998 1.00 77.06 93 ILE A N 1
ATOM 737 C CA . ILE A 1 93 ? -6.294 5.593 20.757 1.00 77.06 93 ILE A CA 1
ATOM 738 C C . ILE A 1 93 ? -6.261 6.736 19.738 1.00 77.06 93 ILE A C 1
ATOM 740 O O . ILE A 1 93 ? -5.777 6.565 18.622 1.00 77.06 93 ILE A O 1
ATOM 744 N N . ARG A 1 94 ? -6.754 7.920 20.114 1.00 83.94 94 ARG A N 1
ATOM 745 C CA . ARG A 1 94 ? -6.870 9.058 19.190 1.00 83.94 94 ARG A CA 1
ATOM 746 C C . ARG A 1 94 ? -5.518 9.583 18.734 1.00 83.94 94 ARG A C 1
ATOM 748 O O . ARG A 1 94 ? -5.346 9.833 17.546 1.00 83.94 94 ARG A O 1
ATOM 755 N N . GLU A 1 95 ? -4.569 9.742 19.651 1.00 81.75 95 GLU A N 1
ATOM 756 C CA . GLU A 1 95 ? -3.225 10.223 19.315 1.00 81.75 95 GLU A CA 1
ATOM 757 C C . GLU A 1 95 ? -2.508 9.274 18.348 1.00 81.75 95 GLU A C 1
ATOM 759 O O . GLU A 1 95 ? -1.817 9.738 17.445 1.00 81.75 95 GLU A O 1
ATOM 764 N N . GLU A 1 96 ? -2.700 7.961 18.485 1.00 76.38 96 GLU A N 1
ATOM 765 C CA . GLU A 1 96 ? -2.120 6.981 17.567 1.00 76.38 96 GLU A CA 1
ATOM 766 C C . GLU A 1 96 ? -2.849 6.938 16.214 1.00 76.38 96 GLU A C 1
ATOM 768 O O . GLU A 1 96 ? -2.201 6.961 15.167 1.00 76.38 96 GLU A O 1
ATOM 773 N N . PHE A 1 97 ? -4.186 6.867 16.207 1.00 78.25 97 PHE A N 1
ATOM 774 C CA . PHE A 1 97 ? -4.961 6.666 14.973 1.00 78.25 97 PHE A CA 1
ATOM 775 C C . PHE A 1 97 ? -5.111 7.918 14.119 1.00 78.25 97 PHE A C 1
ATOM 777 O O . PHE A 1 97 ? -5.423 7.803 12.938 1.00 78.25 97 PHE A O 1
ATOM 784 N N . LEU A 1 98 ? -4.864 9.096 14.688 1.00 79.44 98 LEU A N 1
ATOM 785 C CA . LEU A 1 98 ? -4.819 10.352 13.940 1.00 79.44 98 LEU A CA 1
ATOM 786 C C . LEU A 1 98 ? -3.385 10.784 13.611 1.00 79.44 98 LEU A C 1
ATOM 788 O O . LEU A 1 98 ? -3.193 11.756 12.882 1.00 79.44 98 LEU A O 1
ATOM 792 N N . ALA A 1 99 ? -2.370 10.076 14.119 1.00 81.19 99 ALA A N 1
ATOM 793 C CA . ALA A 1 99 ? -0.992 10.321 13.727 1.00 81.19 99 ALA A CA 1
ATOM 794 C C . ALA A 1 99 ? -0.694 9.736 12.342 1.00 81.19 99 ALA A C 1
ATOM 796 O O . ALA A 1 99 ? -1.050 8.597 12.024 1.00 81.19 99 ALA A O 1
ATOM 797 N N . ASN A 1 100 ? 0.072 10.497 11.559 1.00 79.25 100 ASN A N 1
ATOM 798 C CA .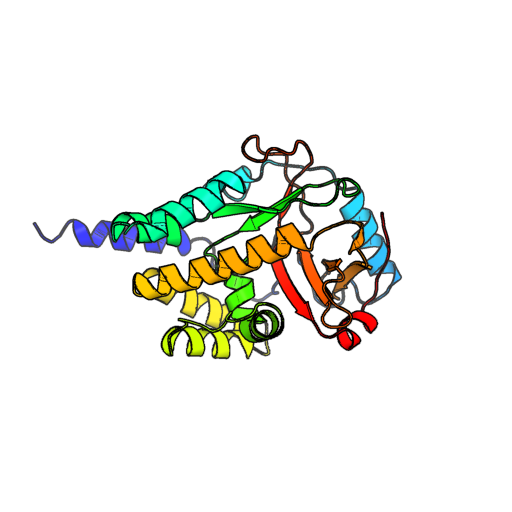 ASN A 1 100 ? 0.670 10.020 10.319 1.00 79.25 100 ASN A CA 1
ATOM 799 C C . ASN A 1 100 ? 1.866 9.126 10.656 1.00 79.25 100 ASN A C 1
ATOM 801 O O . ASN A 1 100 ? 2.963 9.603 10.965 1.00 79.25 100 ASN A O 1
ATOM 805 N N . VAL A 1 101 ? 1.644 7.816 10.620 1.00 87.69 101 VAL A N 1
ATOM 806 C CA . VAL A 1 101 ? 2.657 6.814 10.958 1.00 87.69 101 VAL A CA 1
ATOM 807 C C . VAL A 1 101 ? 3.091 6.086 9.700 1.00 87.69 101 VAL A C 1
ATOM 809 O O . VAL A 1 101 ? 2.262 5.622 8.930 1.00 87.69 101 VAL A O 1
ATOM 812 N N . TRP A 1 102 ? 4.394 5.956 9.502 1.00 90.31 102 TRP A N 1
ATOM 813 C CA . TRP A 1 102 ? 4.985 5.202 8.407 1.00 90.31 102 TRP A CA 1
ATOM 814 C C . TRP A 1 102 ? 5.621 3.936 8.954 1.00 90.31 102 TRP A C 1
ATOM 816 O O . TRP A 1 102 ? 6.436 3.994 9.873 1.00 90.31 102 TRP A O 1
ATOM 826 N N . VAL A 1 103 ? 5.252 2.790 8.388 1.00 91.44 103 VAL A N 1
ATOM 827 C CA . VAL A 1 103 ? 5.798 1.486 8.774 1.00 91.44 103 VAL A CA 1
ATOM 828 C C . VAL A 1 103 ? 6.747 0.963 7.704 1.00 91.44 103 VAL A C 1
ATOM 830 O O . VAL A 1 103 ? 6.492 1.073 6.502 1.00 91.44 103 VAL A O 1
ATOM 833 N N . HIS A 1 104 ? 7.853 0.376 8.155 1.00 91.00 104 HIS A N 1
ATOM 834 C CA . HIS A 1 104 ? 8.839 -0.282 7.296 1.00 91.00 104 HIS A CA 1
ATOM 835 C C . HIS A 1 104 ? 8.277 -1.529 6.632 1.00 91.00 104 HIS A C 1
ATOM 837 O O . HIS A 1 104 ? 7.923 -2.473 7.329 1.00 91.00 104 HIS A O 1
ATOM 843 N N . VAL A 1 105 ? 8.258 -1.563 5.300 1.00 90.94 105 VAL A N 1
ATOM 844 C CA . VAL A 1 105 ? 7.997 -2.772 4.511 1.00 90.94 105 VAL A CA 1
ATOM 845 C C . VAL A 1 105 ? 9.326 -3.317 4.016 1.00 90.94 105 VAL A C 1
ATOM 847 O O . VAL A 1 105 ? 10.026 -2.672 3.231 1.00 90.94 105 VAL A O 1
ATOM 850 N N . LYS A 1 106 ? 9.686 -4.514 4.483 1.00 88.38 106 LYS A N 1
ATOM 851 C CA . LYS A 1 106 ? 10.942 -5.142 4.097 1.00 88.38 106 LYS A CA 1
ATOM 852 C C . LYS A 1 106 ? 10.870 -5.557 2.630 1.00 88.38 106 LYS A C 1
ATOM 854 O O . LYS A 1 106 ? 10.147 -6.481 2.274 1.00 88.38 106 LYS A O 1
ATOM 859 N N . MET A 1 107 ? 11.643 -4.877 1.790 1.00 92.38 107 MET A N 1
ATOM 860 C CA . MET A 1 107 ? 11.824 -5.262 0.391 1.00 92.38 107 MET A CA 1
ATOM 861 C C . MET A 1 107 ? 12.939 -6.313 0.280 1.00 92.38 107 MET A C 1
ATOM 863 O O . MET A 1 107 ? 13.887 -6.258 1.078 1.00 92.38 107 MET A O 1
ATOM 867 N N . PRO A 1 108 ? 12.875 -7.241 -0.696 1.00 93.62 108 PRO A N 1
ATOM 868 C CA . PRO A 1 108 ? 13.935 -8.225 -0.920 1.00 93.62 108 PRO A CA 1
ATOM 869 C C . PRO A 1 108 ? 15.299 -7.563 -1.141 1.00 93.62 108 PRO A C 1
ATOM 871 O O . PRO A 1 108 ? 15.362 -6.417 -1.588 1.00 93.62 108 PRO A O 1
ATOM 874 N N . SER A 1 109 ? 16.391 -8.252 -0.805 1.00 92.31 109 SER A N 1
ATOM 875 C CA . SER A 1 109 ? 17.760 -7.705 -0.858 1.00 92.31 109 SER A CA 1
ATOM 876 C C . SER A 1 109 ? 18.215 -7.309 -2.262 1.00 92.31 109 SER A C 1
ATOM 878 O O . SER A 1 109 ? 19.095 -6.468 -2.401 1.00 92.31 109 SER A O 1
ATOM 880 N N . GLU A 1 110 ? 17.607 -7.899 -3.285 1.00 93.00 110 GLU A N 1
ATOM 881 C CA . GLU A 1 110 ? 17.865 -7.643 -4.699 1.00 93.00 110 GLU A CA 1
ATOM 882 C C . GLU A 1 110 ? 17.391 -6.244 -5.114 1.00 93.00 110 GLU A C 1
ATOM 884 O O . GLU A 1 110 ? 17.961 -5.637 -6.018 1.00 93.00 110 GLU A O 1
ATOM 889 N N . PHE A 1 111 ? 16.389 -5.698 -4.418 1.00 92.62 111 PHE A N 1
ATOM 890 C CA . PHE A 1 111 ? 15.908 -4.343 -4.652 1.00 92.62 111 PHE A CA 1
ATOM 891 C C . PHE A 1 111 ? 16.917 -3.326 -4.108 1.00 92.62 111 PHE A C 1
ATOM 893 O O . PHE A 1 111 ? 17.418 -3.442 -2.988 1.00 92.62 111 PHE A O 1
ATOM 900 N N . SER A 1 112 ? 17.163 -2.266 -4.877 1.00 91.06 112 SER A N 1
ATOM 901 C CA . SER A 1 112 ? 18.068 -1.171 -4.496 1.00 91.06 112 SER A CA 1
ATOM 902 C C . SER A 1 112 ? 17.499 -0.250 -3.413 1.00 91.06 112 SER A C 1
ATOM 904 O O . SER A 1 112 ? 18.195 0.648 -2.949 1.00 91.06 112 SER A O 1
ATOM 906 N N . TYR A 1 113 ? 16.250 -0.465 -2.999 1.00 92.38 113 TYR A N 1
ATOM 907 C CA . TYR A 1 113 ? 15.532 0.364 -2.042 1.00 92.38 113 TYR A CA 1
ATOM 908 C C . TYR A 1 113 ? 14.793 -0.482 -0.998 1.00 92.38 113 TYR A C 1
ATOM 910 O O . TYR A 1 113 ? 14.501 -1.663 -1.195 1.00 92.38 113 TYR A O 1
ATOM 918 N N . SER A 1 114 ? 14.450 0.167 0.107 1.00 91.56 114 SER A N 1
ATOM 919 C CA . SER A 1 114 ? 13.532 -0.306 1.136 1.00 91.56 114 SER A CA 1
ATOM 920 C C . SER A 1 114 ? 12.148 0.332 0.962 1.00 91.56 114 SER A C 1
ATOM 922 O O . SER A 1 114 ? 12.027 1.433 0.429 1.00 91.56 114 SER A O 1
ATOM 924 N N . GLY A 1 115 ? 11.087 -0.345 1.401 1.00 92.38 115 GLY A N 1
ATOM 925 C CA . GLY A 1 115 ? 9.714 0.140 1.287 1.00 92.38 115 GLY A CA 1
ATOM 926 C C . GLY A 1 115 ? 9.248 0.822 2.568 1.00 92.38 115 GLY A C 1
ATOM 927 O O . GLY A 1 115 ? 9.547 0.369 3.672 1.00 92.38 115 GLY A O 1
ATOM 928 N N . ALA A 1 116 ? 8.449 1.874 2.447 1.00 92.31 116 ALA A N 1
ATOM 929 C CA . ALA A 1 116 ? 7.732 2.438 3.586 1.00 92.31 116 ALA A CA 1
ATOM 930 C C . ALA A 1 116 ? 6.289 2.751 3.202 1.00 92.31 116 ALA A C 1
ATOM 932 O O . ALA A 1 116 ? 6.040 3.305 2.133 1.00 92.31 116 ALA A O 1
ATOM 933 N N . ILE A 1 117 ? 5.337 2.386 4.058 1.00 92.94 117 ILE A N 1
ATOM 934 C CA . ILE A 1 117 ? 3.908 2.573 3.795 1.00 92.94 117 ILE A CA 1
ATOM 935 C C . ILE A 1 117 ? 3.249 3.327 4.942 1.00 92.94 117 ILE A C 1
ATOM 937 O O . ILE A 1 117 ? 3.536 3.069 6.111 1.00 92.94 117 ILE A O 1
ATOM 941 N N . MET A 1 118 ? 2.372 4.271 4.610 1.00 91.69 118 MET A N 1
ATOM 942 C CA . MET A 1 118 ? 1.684 5.079 5.611 1.00 91.69 118 MET A CA 1
ATOM 943 C C . MET A 1 118 ? 0.451 4.361 6.180 1.00 91.69 118 MET A C 1
ATOM 945 O O . MET A 1 118 ? -0.257 3.634 5.480 1.00 91.69 118 MET A O 1
ATOM 949 N N . LEU A 1 119 ? 0.192 4.588 7.463 1.00 91.38 119 LEU A N 1
ATOM 950 C CA . LEU A 1 119 ? -1.030 4.241 8.173 1.00 91.38 119 LEU A CA 1
ATOM 951 C C . LEU A 1 119 ? -1.938 5.469 8.286 1.00 91.38 119 LEU A C 1
ATOM 953 O O . LEU A 1 119 ? -1.461 6.600 8.300 1.00 91.38 119 LEU A O 1
ATOM 957 N N . ASN A 1 120 ? -3.236 5.229 8.454 1.00 89.00 120 ASN A N 1
ATOM 958 C CA . ASN A 1 120 ? -4.230 6.233 8.847 1.00 89.00 120 ASN A CA 1
ATOM 959 C C . ASN A 1 120 ? -4.384 7.421 7.881 1.00 89.00 120 ASN A C 1
ATOM 961 O O . ASN A 1 120 ? -4.837 8.490 8.275 1.00 89.00 120 ASN A O 1
ATOM 965 N N . CYS A 1 121 ? -4.049 7.232 6.605 1.00 88.19 121 CYS A N 1
ATOM 966 C CA . CYS A 1 121 ? -4.287 8.223 5.565 1.00 88.19 121 CYS A CA 1
ATOM 967 C C . CYS A 1 121 ? -5.236 7.663 4.508 1.00 88.19 121 CYS A C 1
ATOM 969 O O . CYS A 1 121 ? -4.965 6.629 3.895 1.00 88.19 121 CYS A O 1
ATOM 971 N N . ALA A 1 122 ? -6.348 8.354 4.266 1.00 89.06 122 ALA A N 1
ATOM 972 C CA . ALA A 1 122 ? -7.332 7.917 3.283 1.00 89.06 122 ALA A CA 1
ATOM 973 C C . ALA A 1 122 ? -6.813 8.020 1.840 1.00 89.06 122 ALA A C 1
ATOM 975 O O . ALA A 1 122 ? -7.320 7.345 0.946 1.00 89.06 122 ALA A O 1
ATOM 976 N N . ARG A 1 123 ? -5.786 8.846 1.604 1.00 86.44 123 ARG A N 1
ATOM 977 C CA . ARG A 1 123 ? -5.264 9.151 0.263 1.00 86.44 123 ARG A CA 1
ATOM 978 C C . ARG A 1 123 ? -4.138 8.238 -0.192 1.00 86.44 123 ARG A C 1
ATOM 980 O O . ARG A 1 123 ? -3.983 8.065 -1.391 1.00 86.44 123 ARG A O 1
ATOM 987 N N . GLN A 1 124 ? -3.369 7.672 0.734 1.00 88.25 124 GLN A N 1
ATOM 988 C CA . GLN A 1 124 ? -2.293 6.735 0.419 1.00 88.25 124 GLN A CA 1
ATOM 989 C C . GLN A 1 124 ? -2.007 5.787 1.590 1.00 88.25 124 GLN A C 1
ATOM 991 O O . GLN A 1 124 ? -2.358 6.047 2.739 1.00 88.25 124 GLN A O 1
ATOM 996 N N . GLY A 1 125 ? -1.320 4.692 1.301 1.00 92.62 125 GLY A N 1
ATOM 997 C CA . GLY A 1 125 ? -0.925 3.683 2.266 1.00 92.62 125 GLY A CA 1
ATOM 998 C C . GLY A 1 125 ? -2.031 2.675 2.574 1.00 92.62 125 GLY A C 1
ATOM 999 O O . GLY A 1 125 ? -2.833 2.314 1.711 1.00 92.62 125 GLY A O 1
ATOM 1000 N N . LEU A 1 126 ? -2.045 2.163 3.803 1.00 95.56 126 LEU A N 1
ATOM 1001 C CA . LEU A 1 126 ? -2.878 1.017 4.173 1.00 95.56 126 LEU A CA 1
ATOM 1002 C C . LEU A 1 126 ? -4.350 1.370 4.374 1.00 95.56 126 LEU A C 1
ATOM 1004 O O . LEU A 1 126 ? -5.211 0.582 3.993 1.00 95.56 126 LEU A O 1
ATOM 1008 N N . LEU A 1 127 ? -4.662 2.546 4.923 1.00 94.00 127 LEU A N 1
ATOM 1009 C CA . LEU A 1 127 ? -6.055 2.981 5.026 1.00 94.00 127 LEU A CA 1
ATOM 1010 C C . LEU A 1 127 ? -6.644 3.235 3.633 1.00 94.00 127 LEU A C 1
ATOM 1012 O O . LEU A 1 127 ? -7.720 2.732 3.335 1.00 94.00 127 LEU A O 1
ATOM 1016 N N . HIS A 1 128 ? -5.914 3.910 2.746 1.00 93.44 128 HIS A N 1
ATOM 1017 C CA . HIS A 1 128 ? -6.317 4.051 1.346 1.00 93.44 128 HIS A CA 1
ATOM 1018 C C . HIS A 1 128 ? -6.559 2.700 0.657 1.00 93.44 128 HIS A C 1
ATOM 1020 O O . HIS A 1 128 ? -7.577 2.508 -0.008 1.00 93.44 128 HIS A O 1
ATOM 1026 N N . SER A 1 129 ? -5.653 1.742 0.871 1.00 95.19 129 SER A N 1
ATOM 1027 C CA . SER A 1 129 ? -5.795 0.374 0.374 1.00 95.19 129 SER A CA 1
ATOM 1028 C C . SER A 1 129 ? -7.086 -0.295 0.866 1.00 95.19 129 SER A C 1
ATOM 1030 O O . SER A 1 129 ? -7.808 -0.886 0.068 1.00 95.19 129 SER A O 1
ATOM 1032 N N . ILE A 1 130 ? -7.436 -0.141 2.147 1.00 95.88 130 ILE A N 1
ATOM 1033 C CA . ILE A 1 130 ? -8.717 -0.615 2.694 1.00 95.88 130 ILE A CA 1
ATOM 1034 C C . ILE A 1 130 ? -9.886 0.058 1.982 1.00 95.88 130 ILE A C 1
ATOM 1036 O O . ILE A 1 130 ? -10.766 -0.633 1.488 1.00 95.88 130 ILE A O 1
ATOM 1040 N N . LEU A 1 131 ? -9.897 1.389 1.906 1.00 93.69 131 LEU A N 1
ATOM 1041 C CA . LEU A 1 131 ? -11.033 2.139 1.362 1.00 93.69 131 LEU A CA 1
ATOM 1042 C C . LEU A 1 131 ? -11.299 1.823 -0.116 1.00 93.69 131 LEU A C 1
ATOM 1044 O O . LEU A 1 131 ? -12.447 1.856 -0.547 1.00 93.69 131 LEU A O 1
ATOM 1048 N N . ARG A 1 132 ? -10.253 1.515 -0.892 1.00 90.50 132 ARG A N 1
ATOM 1049 C CA . ARG A 1 132 ? -10.352 1.259 -2.338 1.00 90.50 132 ARG A CA 1
ATOM 1050 C C . ARG A 1 132 ? -10.434 -0.215 -2.717 1.00 90.50 132 ARG A C 1
ATOM 1052 O O . ARG A 1 132 ? -11.009 -0.520 -3.756 1.00 90.50 132 ARG A O 1
ATOM 1059 N N . HIS A 1 133 ? -9.858 -1.102 -1.911 1.00 92.38 133 HIS A N 1
ATOM 1060 C CA . HIS A 1 133 ? -9.619 -2.505 -2.271 1.00 92.38 133 HIS A CA 1
ATOM 1061 C C . HIS A 1 133 ? -10.073 -3.480 -1.178 1.00 92.38 133 HIS A C 1
ATOM 1063 O O . HIS A 1 133 ? -9.537 -4.580 -1.044 1.00 92.38 133 HIS A O 1
ATOM 1069 N N . PHE A 1 134 ? -11.059 -3.086 -0.369 1.00 93.88 134 PHE A N 1
ATOM 1070 C CA . PHE A 1 134 ? -11.555 -3.885 0.752 1.00 93.88 134 PHE A CA 1
ATOM 1071 C C . PHE A 1 134 ? -11.948 -5.312 0.359 1.00 93.88 134 PHE A C 1
ATOM 1073 O O . PHE A 1 134 ? -11.527 -6.276 1.001 1.00 93.88 134 PHE A O 1
ATOM 1080 N N . ASP A 1 135 ? -12.717 -5.448 -0.722 1.00 91.00 135 ASP A N 1
ATOM 1081 C CA . ASP A 1 135 ? -13.195 -6.744 -1.200 1.00 91.00 135 ASP A CA 1
ATOM 1082 C C . ASP A 1 135 ? -12.056 -7.623 -1.720 1.00 91.00 135 ASP A C 1
ATOM 1084 O O . ASP A 1 135 ? -12.124 -8.849 -1.629 1.00 91.00 135 ASP A O 1
ATOM 1088 N N . ASP A 1 136 ? -10.982 -7.022 -2.231 1.00 91.00 136 ASP A N 1
ATOM 1089 C CA . ASP A 1 136 ? -9.807 -7.762 -2.681 1.00 91.00 136 ASP A CA 1
ATOM 1090 C C . ASP A 1 136 ? -9.053 -8.356 -1.493 1.00 91.00 136 ASP A C 1
ATOM 1092 O O . ASP A 1 136 ? -8.694 -9.535 -1.517 1.00 91.00 136 ASP A O 1
ATOM 1096 N N . TRP A 1 137 ? -8.909 -7.595 -0.406 1.00 94.62 137 TRP A N 1
ATOM 1097 C CA . TRP A 1 137 ? -8.332 -8.094 0.844 1.00 94.62 137 TRP A CA 1
ATOM 1098 C C . TRP A 1 137 ? -9.191 -9.163 1.511 1.00 94.62 137 TRP A C 1
ATOM 1100 O O . TRP A 1 137 ? -8.651 -10.164 1.991 1.00 94.62 137 TRP A O 1
ATOM 1110 N N . ALA A 1 138 ? -10.516 -9.012 1.480 1.00 93.12 138 ALA A N 1
ATOM 1111 C CA . ALA A 1 138 ? -11.448 -10.000 2.018 1.00 93.12 138 ALA A CA 1
ATOM 1112 C C . ALA A 1 138 ? -11.322 -11.382 1.359 1.00 93.12 138 ALA A C 1
ATOM 1114 O O . ALA A 1 138 ? -11.537 -12.399 2.020 1.00 93.12 138 ALA A O 1
ATOM 1115 N N . LYS A 1 139 ? -10.908 -11.442 0.087 1.00 90.88 139 LYS A N 1
ATOM 1116 C CA . LYS A 1 139 ? -10.667 -12.707 -0.630 1.00 90.88 139 LYS A CA 1
ATOM 1117 C C . LYS A 1 139 ? -9.384 -13.418 -0.186 1.00 90.88 139 LYS A C 1
ATOM 1119 O O . LYS A 1 139 ? -9.270 -14.633 -0.364 1.00 90.88 139 LYS A O 1
ATOM 1124 N N . ILE A 1 140 ? -8.401 -12.696 0.360 1.00 93.19 140 ILE A N 1
ATOM 1125 C CA . ILE A 1 140 ? -7.063 -13.250 0.640 1.00 93.19 140 ILE A CA 1
ATOM 1126 C C . ILE A 1 140 ? -6.683 -13.313 2.117 1.00 93.19 140 ILE A C 1
ATOM 1128 O O . ILE A 1 140 ? -5.854 -14.156 2.475 1.00 93.19 140 ILE A O 1
ATOM 1132 N N . ILE A 1 141 ? -7.291 -12.488 2.968 1.00 94.06 141 ILE A N 1
ATOM 1133 C CA . ILE A 1 141 ? -7.092 -12.496 4.418 1.00 94.06 141 ILE A CA 1
ATOM 1134 C C . ILE A 1 141 ? -8.370 -13.044 5.080 1.00 94.06 141 ILE A C 1
ATOM 1136 O O . ILE A 1 141 ? -9.418 -12.399 5.035 1.00 94.06 141 ILE A O 1
ATOM 1140 N N . PRO A 1 142 ? -8.324 -14.239 5.702 1.00 92.62 142 PRO A N 1
ATOM 1141 C CA . PRO A 1 142 ? -9.481 -14.799 6.394 1.00 92.62 142 PRO A CA 1
ATOM 1142 C C . PRO A 1 142 ? -9.989 -13.875 7.501 1.00 92.62 142 PRO A C 1
ATOM 1144 O O . PRO A 1 142 ? -9.207 -13.380 8.310 1.00 92.62 142 PRO A O 1
ATOM 1147 N N . GLY A 1 143 ? -11.306 -13.668 7.549 1.00 92.12 143 GLY A N 1
ATOM 1148 C CA . GLY A 1 143 ? -11.934 -12.818 8.560 1.00 92.12 143 GLY A CA 1
ATOM 1149 C C . GLY A 1 143 ? -11.684 -11.322 8.371 1.00 92.12 143 GLY A C 1
ATOM 1150 O O . GLY A 1 143 ? -12.027 -10.560 9.269 1.00 92.12 143 GLY A O 1
ATOM 1151 N N . PHE A 1 144 ? -11.140 -10.882 7.225 1.00 94.56 144 PHE A N 1
ATOM 1152 C CA . PHE A 1 144 ? -10.804 -9.472 7.005 1.00 94.56 144 PHE A CA 1
ATOM 1153 C C . PHE A 1 144 ? -11.990 -8.526 7.231 1.00 94.56 144 PHE A C 1
ATOM 1155 O O . PHE A 1 144 ? -11.800 -7.430 7.736 1.00 94.56 144 PHE A O 1
ATOM 1162 N N . GLN A 1 145 ? -13.211 -8.961 6.917 1.00 93.06 145 GLN A N 1
ATOM 1163 C CA . GLN A 1 145 ? -14.427 -8.154 7.064 1.00 93.06 145 GLN A CA 1
ATOM 1164 C C . GLN A 1 145 ? -14.934 -8.052 8.515 1.00 93.06 145 GLN A C 1
ATOM 1166 O O . GLN A 1 145 ? -15.844 -7.278 8.806 1.00 93.06 145 GLN A O 1
ATOM 1171 N N . SER A 1 146 ? -14.369 -8.831 9.440 1.00 92.69 146 SER A N 1
ATOM 1172 C CA . SER A 1 146 ? -14.848 -8.914 10.819 1.00 92.69 146 SER A CA 1
ATOM 1173 C C . SER A 1 146 ? -14.682 -7.589 11.566 1.00 92.69 146 SER A C 1
ATOM 1175 O O . SER A 1 146 ? -13.609 -6.990 11.573 1.00 92.69 146 SER A O 1
ATOM 1177 N N . GLY A 1 147 ? -15.743 -7.169 12.260 1.00 87.81 147 GLY A N 1
ATOM 1178 C CA . GLY A 1 147 ? -15.748 -5.980 13.117 1.00 87.81 147 GLY A CA 1
ATOM 1179 C C . GLY A 1 147 ? -15.944 -4.651 12.384 1.00 87.81 147 GLY A C 1
ATOM 1180 O O . GLY A 1 147 ? 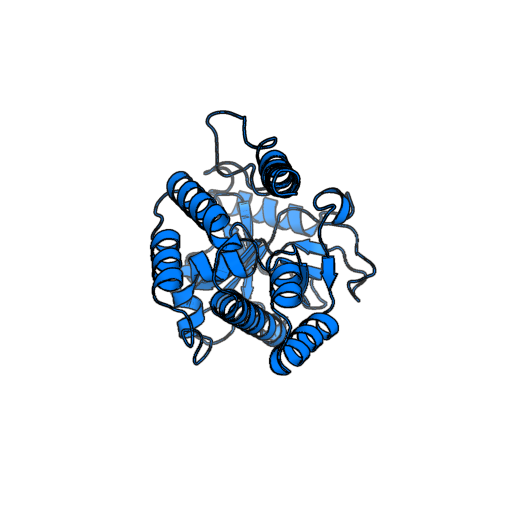-16.108 -3.630 13.046 1.00 87.81 147 GLY A O 1
ATOM 1181 N N . ILE A 1 148 ? -15.961 -4.640 11.047 1.00 92.06 148 ILE A N 1
ATOM 1182 C CA . ILE A 1 148 ? -16.284 -3.437 10.273 1.00 92.06 148 ILE A CA 1
ATOM 1183 C C . ILE A 1 148 ? -17.780 -3.147 10.427 1.00 92.06 148 ILE A C 1
ATOM 1185 O O . ILE A 1 148 ? -18.623 -3.977 10.089 1.00 92.06 148 ILE A O 1
ATOM 1189 N N . ASN A 1 149 ? -18.115 -1.979 10.979 1.00 90.56 149 ASN A N 1
ATOM 1190 C CA . ASN A 1 149 ? -19.507 -1.570 11.157 1.00 90.56 149 ASN A CA 1
ATOM 1191 C C . ASN A 1 149 ? -20.130 -1.074 9.840 1.00 90.56 149 ASN A C 1
ATOM 1193 O O . ASN A 1 149 ? -19.439 -0.828 8.849 1.00 90.56 149 ASN A O 1
ATOM 1197 N N . SER A 1 150 ? -21.455 -0.910 9.834 1.00 89.56 150 SER A N 1
ATOM 1198 C CA . SER A 1 150 ? -22.210 -0.508 8.643 1.00 89.56 150 SER A CA 1
ATOM 1199 C C . SER A 1 150 ? -21.811 0.861 8.096 1.00 89.56 150 SER A C 1
ATOM 1201 O O . SER A 1 150 ? -21.834 1.054 6.882 1.00 89.56 150 SER A O 1
ATOM 1203 N N . ASP A 1 151 ? -21.428 1.798 8.962 1.00 87.94 151 ASP A N 1
ATOM 1204 C CA . ASP A 1 151 ? -21.087 3.160 8.550 1.00 87.94 151 ASP A CA 1
ATOM 1205 C C . ASP A 1 151 ? -19.744 3.198 7.820 1.00 87.94 151 ASP A C 1
ATOM 1207 O O . ASP A 1 151 ? -19.651 3.756 6.725 1.00 87.94 151 ASP A O 1
ATOM 1211 N N . ILE A 1 152 ? -18.726 2.521 8.359 1.00 90.44 152 ILE A N 1
ATOM 1212 C CA . ILE A 1 152 ? -17.433 2.352 7.688 1.00 90.44 152 ILE A CA 1
ATOM 1213 C C . ILE A 1 152 ? -17.612 1.549 6.398 1.00 90.44 152 ILE A C 1
ATOM 1215 O O . ILE A 1 152 ? -17.081 1.944 5.362 1.00 90.44 152 ILE A O 1
ATOM 1219 N N . GLN A 1 153 ? -18.386 0.459 6.429 1.00 93.25 153 GLN A N 1
ATOM 1220 C CA . GLN A 1 153 ? -18.642 -0.350 5.236 1.00 93.25 153 GLN A CA 1
ATOM 1221 C C . GLN A 1 153 ? -19.292 0.480 4.124 1.00 93.25 153 GLN A C 1
ATOM 1223 O O . GLN A 1 153 ? -18.931 0.344 2.957 1.00 93.25 153 GLN A O 1
ATOM 1228 N N . LYS A 1 154 ? -20.228 1.371 4.470 1.00 92.06 154 LYS A N 1
ATOM 1229 C CA . LYS A 1 154 ? -20.854 2.281 3.507 1.00 92.06 154 LYS A CA 1
ATOM 1230 C C . LYS A 1 154 ? -19.824 3.211 2.867 1.00 92.06 154 LYS A C 1
ATOM 1232 O O . LYS A 1 154 ? -19.841 3.350 1.647 1.00 92.06 154 LYS A O 1
ATOM 1237 N N . GLN A 1 155 ? -18.930 3.803 3.660 1.00 92.00 155 GLN A N 1
ATOM 1238 C CA . GLN A 1 155 ? -17.863 4.672 3.148 1.00 92.00 155 GLN A CA 1
ATOM 1239 C C . GLN A 1 155 ? -16.902 3.912 2.226 1.00 92.00 155 GLN A C 1
ATOM 1241 O O . GLN A 1 155 ? -16.621 4.371 1.122 1.00 92.00 155 GLN A O 1
ATOM 1246 N N . ILE A 1 156 ? -16.469 2.717 2.641 1.00 93.56 156 ILE A N 1
ATOM 1247 C CA . ILE A 1 156 ? -15.651 1.809 1.825 1.00 93.56 156 ILE A CA 1
ATOM 1248 C C . ILE A 1 156 ? -16.336 1.535 0.482 1.00 93.56 156 ILE A C 1
ATOM 1250 O O . ILE A 1 156 ? -15.726 1.706 -0.568 1.00 93.56 156 ILE A O 1
ATOM 1254 N N . ASN A 1 157 ? -17.619 1.169 0.496 1.00 92.56 157 ASN A N 1
ATOM 1255 C CA . ASN A 1 157 ? -18.355 0.854 -0.727 1.00 92.56 157 ASN A CA 1
ATOM 1256 C C . ASN A 1 157 ? -18.489 2.078 -1.644 1.00 92.56 157 ASN A C 1
ATOM 1258 O O . ASN A 1 157 ? -18.329 1.955 -2.857 1.00 92.56 157 ASN A O 1
ATOM 1262 N N . GLN A 1 158 ? -18.760 3.260 -1.080 1.00 92.25 158 GLN A N 1
ATOM 1263 C CA . GLN A 1 158 ? -18.847 4.505 -1.844 1.00 92.25 158 GLN A CA 1
ATOM 1264 C C . GLN A 1 158 ? -17.509 4.823 -2.518 1.00 92.25 158 GLN A C 1
ATOM 1266 O O . GLN A 1 158 ? -17.466 4.986 -3.738 1.00 92.25 158 GLN A O 1
ATOM 1271 N N . ILE A 1 159 ? -16.416 4.828 -1.752 1.00 91.38 159 ILE A N 1
ATOM 1272 C CA . ILE A 1 159 ? -15.068 5.136 -2.246 1.00 91.38 159 ILE A CA 1
ATOM 1273 C C . ILE A 1 159 ? -14.585 4.089 -3.260 1.00 91.38 159 ILE A C 1
ATOM 1275 O O . ILE A 1 159 ? -14.054 4.456 -4.309 1.00 91.38 159 ILE A O 1
ATOM 1279 N N . GLY A 1 160 ? -14.805 2.800 -2.996 1.00 86.00 160 GLY A N 1
ATOM 1280 C CA . GLY A 1 160 ? -14.467 1.706 -3.909 1.00 86.00 160 GLY A CA 1
ATOM 1281 C C . GLY A 1 160 ? -15.258 1.740 -5.222 1.00 86.00 160 GLY A C 1
ATOM 1282 O O . GLY A 1 160 ? -14.753 1.301 -6.252 1.00 86.00 160 GLY A O 1
ATOM 1283 N N . SER A 1 161 ? -16.466 2.314 -5.214 1.00 86.88 161 SER A N 1
ATOM 1284 C CA . SER A 1 161 ? -17.314 2.454 -6.408 1.00 86.88 161 SER A CA 1
ATOM 1285 C C . SER A 1 161 ? -17.004 3.676 -7.280 1.00 86.88 161 SER A C 1
ATOM 1287 O O . SER A 1 161 ? -17.592 3.810 -8.358 1.00 86.88 161 SER A O 1
ATOM 1289 N N . ALA A 1 162 ? -16.094 4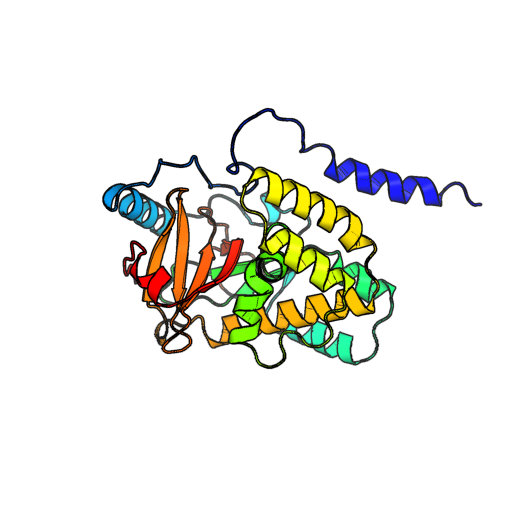.555 -6.840 1.00 85.62 162 ALA A N 1
ATOM 1290 C CA . ALA A 1 162 ? -15.744 5.772 -7.563 1.00 85.62 162 ALA A CA 1
ATOM 1291 C C . ALA A 1 162 ? -15.216 5.447 -8.969 1.00 85.62 162 ALA A C 1
ATOM 1293 O O . ALA A 1 162 ? -14.204 4.760 -9.137 1.00 85.62 162 ALA A O 1
ATOM 1294 N N . LYS A 1 163 ? -15.888 5.975 -9.995 1.00 79.94 163 LYS A N 1
ATOM 1295 C CA . LYS A 1 163 ? -15.565 5.712 -11.407 1.00 79.94 163 LYS A CA 1
ATOM 1296 C C . LYS A 1 163 ? -14.592 6.724 -11.971 1.00 79.94 163 LYS A C 1
ATOM 1298 O O . LYS A 1 163 ? -13.921 6.448 -12.966 1.00 79.94 163 LYS A O 1
ATOM 1303 N N . THR A 1 164 ? -14.551 7.910 -11.368 1.00 78.25 164 THR A N 1
ATOM 1304 C CA . THR A 1 164 ? -13.699 8.997 -11.832 1.00 78.25 164 THR A CA 1
ATOM 1305 C C . THR A 1 164 ? -12.705 9.451 -10.765 1.00 78.25 164 THR A C 1
ATOM 1307 O O . THR A 1 164 ? -12.972 9.364 -9.564 1.00 78.25 164 THR A O 1
ATOM 1310 N N . PRO A 1 165 ? -11.573 10.008 -11.209 1.00 74.81 165 PRO A N 1
ATOM 1311 C CA . PRO A 1 165 ? -10.621 10.733 -10.374 1.00 74.81 165 PRO A CA 1
ATOM 1312 C C . PRO A 1 165 ? -11.233 11.756 -9.414 1.00 74.81 165 PRO A C 1
ATOM 1314 O O . PRO A 1 165 ? -10.969 11.750 -8.213 1.00 74.81 165 PRO A O 1
ATOM 1317 N N . SER A 1 166 ? -12.064 12.644 -9.964 1.00 80.62 166 SER A N 1
ATOM 1318 C CA . SER A 1 166 ? -12.678 13.758 -9.241 1.00 80.62 166 SER A CA 1
ATOM 1319 C C . SER A 1 166 ? -13.671 13.252 -8.198 1.00 80.62 166 SER A C 1
ATOM 1321 O O . SER A 1 166 ? -13.644 13.696 -7.052 1.00 80.62 166 SER A O 1
ATOM 1323 N N . GLU A 1 167 ? -14.482 12.259 -8.567 1.00 84.69 167 GLU A N 1
ATOM 1324 C CA . GLU A 1 167 ? -15.398 11.587 -7.646 1.00 84.69 167 GLU A CA 1
ATOM 1325 C C . GLU A 1 167 ? -14.644 10.917 -6.497 1.00 84.69 167 GLU A C 1
ATOM 1327 O O . GLU A 1 167 ? -14.987 11.126 -5.336 1.00 84.69 167 GLU A O 1
ATOM 1332 N N . SER A 1 168 ? -13.573 10.174 -6.800 1.00 84.12 168 SER A N 1
ATOM 1333 C CA . SER A 1 168 ? -12.754 9.570 -5.752 1.00 84.12 168 SER A CA 1
ATOM 1334 C C . SER A 1 168 ? -12.159 10.622 -4.826 1.00 84.12 168 SER A C 1
ATOM 1336 O O . SER A 1 168 ? -12.119 10.383 -3.624 1.00 84.12 168 SER A O 1
ATOM 1338 N N . ARG A 1 169 ? -11.667 11.748 -5.355 1.00 84.56 169 ARG A N 1
ATOM 1339 C CA . ARG A 1 169 ? -11.099 12.819 -4.528 1.00 84.56 169 ARG A CA 1
ATOM 1340 C C . ARG A 1 169 ? -12.148 13.359 -3.565 1.00 84.56 169 ARG A C 1
ATOM 1342 O O . ARG A 1 169 ? -11.908 13.362 -2.365 1.00 84.56 169 ARG A O 1
ATOM 1349 N N . LYS A 1 170 ? -13.326 13.707 -4.083 1.00 89.44 170 LYS A N 1
ATOM 1350 C CA . LYS A 1 170 ? -14.439 14.207 -3.275 1.00 89.44 170 LYS A CA 1
ATOM 1351 C C . LYS A 1 170 ? -14.814 13.233 -2.152 1.00 89.44 170 LYS A C 1
ATOM 1353 O O . LYS A 1 170 ? -14.941 13.649 -1.008 1.00 89.44 170 LYS A O 1
ATOM 1358 N N . LEU A 1 171 ? -14.957 11.943 -2.460 1.00 90.62 171 LEU A N 1
ATOM 1359 C CA . LEU A 1 171 ? -15.318 10.932 -1.460 1.00 90.62 171 LEU A CA 1
ATOM 1360 C C . LEU A 1 171 ? -14.221 10.731 -0.403 1.00 90.62 171 LEU A C 1
ATOM 1362 O O . LEU A 1 171 ? -14.525 10.497 0.763 1.00 90.62 171 LEU A O 1
ATOM 1366 N N . LEU A 1 172 ? -12.947 10.851 -0.785 1.00 89.62 172 LEU A N 1
ATOM 1367 C CA . LEU A 1 172 ? -11.832 10.823 0.164 1.00 89.62 172 LEU A CA 1
ATOM 1368 C C . LEU A 1 172 ? -11.795 12.082 1.047 1.00 89.62 172 LEU A C 1
ATOM 1370 O O . LEU A 1 172 ? -11.543 11.960 2.242 1.00 89.62 172 LEU A O 1
ATOM 1374 N N . ASP A 1 173 ? -12.095 13.266 0.500 1.00 88.06 173 ASP A N 1
ATOM 1375 C CA . ASP A 1 173 ? -12.212 14.518 1.269 1.00 88.06 173 ASP A CA 1
ATOM 1376 C C . ASP A 1 173 ? -13.357 14.437 2.302 1.00 88.06 173 ASP A C 1
ATOM 1378 O O . ASP A 1 173 ? -13.220 14.855 3.459 1.00 88.06 173 ASP A O 1
ATOM 1382 N N . GLU A 1 174 ? -14.493 13.864 1.894 1.00 89.75 174 GLU A N 1
ATOM 1383 C CA . GLU A 1 174 ? -15.632 13.590 2.773 1.00 89.75 174 GLU A CA 1
ATOM 1384 C C . GLU A 1 174 ? -15.252 12.589 3.872 1.00 89.75 174 GLU A C 1
ATOM 1386 O O . GLU A 1 174 ? -15.564 12.814 5.045 1.00 89.75 174 GLU A O 1
ATOM 1391 N N . PHE A 1 175 ? -14.517 11.529 3.520 1.00 90.81 175 PHE A N 1
ATOM 1392 C CA . PHE A 1 175 ? -14.036 10.547 4.485 1.00 90.81 175 PHE A CA 1
ATOM 1393 C C . PHE A 1 175 ? -13.065 11.152 5.504 1.00 90.81 175 PHE A C 1
ATOM 1395 O O . PHE A 1 175 ? -13.243 10.938 6.700 1.00 90.81 175 PHE A O 1
ATOM 1402 N N . ASP A 1 176 ? -12.077 11.938 5.068 1.00 86.75 176 ASP A N 1
ATOM 1403 C CA . ASP A 1 176 ? -11.119 12.609 5.963 1.00 86.75 176 ASP A CA 1
ATOM 1404 C C . ASP A 1 176 ? -11.850 13.482 7.003 1.00 86.75 176 ASP A C 1
ATOM 1406 O O . ASP A 1 176 ? -11.496 13.499 8.187 1.00 86.75 176 ASP A O 1
ATOM 1410 N N . SER A 1 177 ? -12.928 14.152 6.580 1.00 85.06 177 SER A N 1
ATOM 1411 C CA . SER A 1 177 ? -13.751 15.001 7.450 1.00 85.06 177 SER A CA 1
ATOM 1412 C C . SER A 1 177 ? -14.468 14.207 8.550 1.00 85.06 177 SER A C 1
ATOM 1414 O O . SER A 1 177 ? -14.621 14.708 9.665 1.00 85.06 177 SER A O 1
ATOM 1416 N N . VAL A 1 178 ? -14.880 12.965 8.271 1.00 87.19 178 VAL A N 1
ATOM 1417 C CA . VAL A 1 178 ? -15.548 12.095 9.257 1.00 87.19 178 VAL A CA 1
ATOM 1418 C C . VAL A 1 178 ? -14.581 11.185 10.016 1.00 87.19 178 VAL A C 1
ATOM 1420 O O . VAL A 1 178 ? -14.893 10.784 11.136 1.00 87.19 178 VAL A O 1
ATOM 1423 N N . PHE A 1 179 ? -13.396 10.895 9.467 1.00 87.50 179 PHE A N 1
ATOM 1424 C CA . PHE A 1 179 ? -12.410 9.971 10.038 1.00 87.50 179 PHE A CA 1
ATOM 1425 C C . PHE A 1 179 ? -12.008 10.374 11.460 1.00 87.50 179 PHE A C 1
ATOM 1427 O O . PHE A 1 179 ? -12.009 9.549 12.374 1.00 87.50 179 PHE A O 1
ATOM 1434 N N . SER A 1 180 ? -11.769 11.671 11.673 1.00 83.12 180 SER A N 1
ATOM 1435 C CA . SER A 1 180 ? -11.437 12.225 12.992 1.00 83.12 180 SER A CA 1
ATOM 1436 C C . SER A 1 180 ? -12.552 12.072 14.035 1.00 83.12 180 SER A C 1
ATOM 1438 O O . SER A 1 180 ? -12.265 12.086 15.233 1.00 83.12 180 SER A O 1
ATOM 1440 N N . GLY A 1 181 ? -13.801 11.899 13.591 1.00 84.94 181 GLY A N 1
ATOM 1441 C CA . GLY A 1 181 ? -14.999 11.758 14.419 1.00 84.94 181 GLY A CA 1
ATOM 1442 C C . GLY A 1 181 ? -15.500 10.321 14.586 1.00 84.94 181 GLY A C 1
ATOM 1443 O O . GLY A 1 181 ? -16.461 10.118 15.322 1.00 84.94 181 GLY A O 1
ATOM 1444 N N . LEU A 1 182 ? -14.864 9.326 13.954 1.00 88.50 182 LEU A N 1
ATOM 1445 C CA . LEU A 1 182 ? -15.230 7.914 14.122 1.00 88.50 182 LEU A CA 1
ATOM 1446 C C . LEU A 1 182 ? -15.130 7.490 15.585 1.00 88.50 182 LEU A C 1
ATOM 1448 O O . LEU A 1 182 ? -14.276 7.989 16.308 1.00 88.50 182 LEU A O 1
ATOM 1452 N N . GLU A 1 183 ? -15.962 6.551 16.029 1.00 89.50 183 GLU A N 1
ATOM 145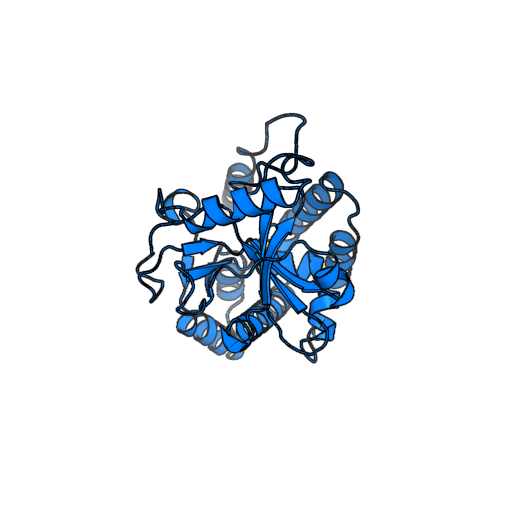3 C CA . GLU A 1 183 ? -15.863 5.993 17.382 1.00 89.50 183 GLU A CA 1
ATOM 1454 C C . GLU A 1 183 ? -14.528 5.269 17.608 1.00 89.50 183 GLU A C 1
ATOM 1456 O O . GLU A 1 183 ? -13.951 4.691 16.687 1.00 89.50 183 GLU A O 1
ATOM 1461 N N . ASP A 1 184 ? -14.060 5.228 18.855 1.00 87.88 184 ASP A N 1
ATOM 1462 C CA . ASP A 1 184 ? -12.781 4.599 19.209 1.00 87.88 184 ASP A CA 1
ATOM 1463 C C . ASP A 1 184 ? -12.722 3.121 18.780 1.00 87.88 184 ASP A C 1
ATOM 1465 O O . ASP A 1 184 ? -11.713 2.664 18.244 1.00 87.88 184 ASP A O 1
ATOM 1469 N N . ALA A 1 185 ? -13.835 2.390 18.917 1.00 87.44 185 ALA A N 1
ATOM 1470 C CA . ALA A 1 185 ? -13.952 1.011 18.445 1.00 87.44 185 ALA A CA 1
ATOM 1471 C C . ALA A 1 185 ? -13.764 0.892 16.920 1.00 87.44 185 ALA A C 1
ATOM 1473 O O . ALA A 1 185 ? -13.101 -0.029 16.445 1.00 87.44 185 ALA A O 1
ATOM 1474 N N . SER A 1 186 ? -14.294 1.851 16.156 1.00 89.69 186 SER A N 1
ATOM 1475 C CA . SER A 1 186 ? -14.157 1.910 14.696 1.00 89.69 186 SER A CA 1
ATOM 1476 C C . SER A 1 186 ? -12.704 2.146 14.277 1.00 89.69 186 SER A C 1
ATOM 1478 O O . SER A 1 186 ? -12.197 1.478 13.374 1.00 89.69 186 SER A O 1
ATOM 1480 N N . LEU A 1 187 ? -12.017 3.061 14.969 1.00 88.88 187 LEU A N 1
ATOM 1481 C CA . LEU A 1 187 ? -10.601 3.353 14.739 1.00 88.88 187 LEU A CA 1
ATOM 1482 C C . LEU A 1 187 ? -9.717 2.133 15.031 1.00 88.88 187 LEU A C 1
ATOM 1484 O O . LEU A 1 187 ? -8.860 1.790 14.216 1.00 88.88 187 LEU A O 1
ATOM 1488 N N . ILE A 1 188 ? -9.978 1.434 16.143 1.00 87.31 188 ILE A N 1
ATOM 1489 C CA . ILE A 1 188 ? -9.269 0.196 16.500 1.00 87.31 188 ILE A CA 1
ATOM 1490 C C . ILE A 1 188 ? -9.440 -0.859 15.405 1.00 87.31 188 ILE A C 1
ATOM 1492 O O . ILE A 1 188 ? -8.453 -1.447 14.962 1.00 87.31 188 ILE A O 1
ATOM 1496 N N . VAL A 1 189 ? -10.673 -1.094 14.941 1.00 90.19 189 VAL A N 1
ATOM 1497 C CA . VAL A 1 189 ? -10.935 -2.091 13.893 1.00 90.19 189 VAL A CA 1
ATOM 1498 C C . VAL A 1 189 ? -10.181 -1.740 12.613 1.00 90.19 189 VAL A C 1
ATOM 1500 O O . VAL A 1 189 ? -9.481 -2.602 12.078 1.00 90.19 189 VAL A O 1
ATOM 1503 N N . LEU A 1 190 ? -10.280 -0.491 12.139 1.00 92.00 190 LEU A N 1
ATOM 1504 C CA . LEU A 1 190 ? -9.579 -0.033 10.934 1.00 92.00 190 LEU A CA 1
ATOM 1505 C C . LEU A 1 190 ? -8.067 -0.211 11.057 1.00 92.00 190 LEU A C 1
ATOM 1507 O O . LEU A 1 190 ? -7.417 -0.653 10.111 1.00 92.00 190 LEU A O 1
ATOM 1511 N N . HIS A 1 191 ? -7.491 0.088 12.217 1.00 90.00 191 HIS A N 1
ATOM 1512 C CA . HIS A 1 191 ? -6.074 -0.155 12.437 1.00 90.00 191 HIS A CA 1
ATOM 1513 C C . HIS A 1 191 ? -5.713 -1.636 12.438 1.00 90.00 191 HIS A C 1
ATOM 1515 O O . HIS A 1 191 ? -4.733 -2.012 11.800 1.00 90.00 191 HIS A O 1
ATOM 1521 N N . GLU A 1 192 ? -6.498 -2.497 13.090 1.00 90.00 192 GLU A N 1
ATOM 1522 C CA . GLU A 1 192 ? -6.248 -3.940 13.036 1.00 90.00 192 GLU A CA 1
ATOM 1523 C C . GLU A 1 192 ? -6.287 -4.453 11.589 1.00 90.00 192 GLU A C 1
ATOM 1525 O O . GLU A 1 192 ? -5.409 -5.229 11.213 1.00 90.00 192 GLU A O 1
ATOM 1530 N N . ARG A 1 193 ? -7.210 -3.960 10.746 1.00 94.19 193 ARG A N 1
ATOM 1531 C CA . ARG A 1 193 ? -7.226 -4.284 9.305 1.00 94.19 193 ARG A CA 1
ATOM 1532 C C . ARG A 1 193 ? -5.943 -3.823 8.602 1.00 94.19 193 ARG A C 1
ATOM 1534 O O . ARG A 1 193 ? -5.345 -4.594 7.853 1.00 94.19 193 ARG A O 1
ATOM 1541 N N . GLN A 1 194 ? -5.478 -2.598 8.865 1.00 94.25 194 GLN A N 1
ATOM 1542 C CA . GLN A 1 194 ? -4.214 -2.095 8.302 1.00 94.25 194 GLN A CA 1
ATOM 1543 C C . GLN A 1 194 ? -3.039 -2.980 8.736 1.00 94.25 194 GLN A C 1
ATOM 1545 O O . GLN A 1 194 ? -2.212 -3.378 7.919 1.00 94.25 194 GLN A O 1
ATOM 1550 N N . MET A 1 195 ? -2.993 -3.362 10.011 1.00 92.38 195 MET A N 1
ATOM 1551 C CA . MET A 1 195 ? -1.935 -4.211 10.549 1.00 92.38 195 MET A CA 1
ATOM 1552 C C . MET A 1 195 ? -1.991 -5.653 10.027 1.00 92.38 195 MET A C 1
ATOM 1554 O O . MET A 1 195 ? -0.949 -6.304 9.925 1.00 92.38 195 MET A O 1
ATOM 1558 N N . GLU A 1 196 ? -3.169 -6.171 9.683 1.00 94.38 196 GLU A N 1
ATOM 1559 C CA . GLU A 1 196 ? -3.310 -7.448 8.976 1.00 94.38 196 GLU A CA 1
ATOM 1560 C C . GLU A 1 196 ? -2.730 -7.380 7.563 1.00 94.38 196 GLU A C 1
ATOM 1562 O O . GLU A 1 196 ? -1.932 -8.253 7.211 1.00 94.38 196 GLU A O 1
ATOM 1567 N N . ILE A 1 197 ? -3.040 -6.324 6.798 1.00 95.94 197 ILE A N 1
ATOM 1568 C CA . ILE A 1 197 ? -2.424 -6.095 5.483 1.00 95.94 197 ILE A CA 1
ATOM 1569 C C . ILE A 1 197 ? -0.907 -5.998 5.632 1.00 95.94 197 ILE A C 1
ATOM 1571 O O . ILE A 1 197 ? -0.171 -6.687 4.933 1.00 95.94 197 ILE A O 1
ATOM 1575 N N . PHE A 1 198 ? -0.421 -5.197 6.581 1.00 94.75 198 PHE A N 1
ATOM 1576 C CA . PHE A 1 198 ? 1.010 -5.029 6.816 1.00 94.75 198 PHE A CA 1
ATOM 1577 C C . PHE A 1 198 ? 1.728 -6.365 7.057 1.00 94.75 198 PHE A C 1
ATOM 1579 O O . PHE A 1 198 ? 2.736 -6.651 6.413 1.00 94.75 198 PHE A O 1
ATOM 1586 N N . ARG A 1 199 ? 1.192 -7.228 7.930 1.00 92.62 199 ARG A N 1
ATOM 1587 C CA . ARG A 1 199 ? 1.758 -8.572 8.164 1.00 92.62 199 ARG A CA 1
ATOM 1588 C C . ARG A 1 199 ? 1.697 -9.444 6.922 1.00 92.62 199 ARG A C 1
ATOM 1590 O O . ARG A 1 199 ? 2.620 -10.215 6.664 1.00 92.62 199 ARG A O 1
ATOM 1597 N N . TYR A 1 200 ? 0.609 -9.333 6.166 1.00 95.12 200 TYR A N 1
ATOM 1598 C CA . TYR A 1 200 ? 0.470 -10.038 4.905 1.00 95.12 200 TYR A CA 1
ATOM 1599 C C . TYR A 1 200 ? 1.572 -9.625 3.922 1.00 95.12 200 TYR A C 1
ATOM 1601 O O . TYR A 1 200 ? 2.178 -10.500 3.304 1.00 95.12 200 TYR A O 1
ATOM 1609 N N . LEU A 1 201 ? 1.893 -8.329 3.834 1.00 95.00 201 LEU A N 1
ATOM 1610 C CA . LEU A 1 201 ? 3.009 -7.826 3.031 1.00 95.00 201 LEU A CA 1
ATOM 1611 C C . LEU A 1 201 ? 4.345 -8.400 3.512 1.00 95.00 201 LEU A C 1
ATOM 1613 O O . LEU A 1 201 ? 5.041 -9.008 2.708 1.00 95.00 201 LEU A O 1
ATOM 1617 N N . GLN A 1 202 ? 4.669 -8.305 4.807 1.00 92.25 202 GLN A N 1
ATOM 1618 C CA . GLN A 1 202 ? 5.943 -8.822 5.345 1.00 92.25 202 GLN A CA 1
ATOM 1619 C C . GLN A 1 202 ? 6.162 -10.310 5.042 1.00 92.25 202 GLN A C 1
ATOM 1621 O O . GLN A 1 202 ? 7.286 -10.750 4.818 1.00 92.25 202 GLN A O 1
ATOM 1626 N N . LYS A 1 203 ? 5.081 -11.098 5.027 1.00 93.06 203 LYS A N 1
ATOM 1627 C CA . LYS A 1 203 ? 5.142 -12.532 4.732 1.00 93.06 203 LYS A CA 1
ATOM 1628 C C . LYS A 1 203 ? 5.323 -12.834 3.241 1.00 93.06 203 LYS A C 1
ATOM 1630 O O . LYS A 1 203 ? 5.929 -13.849 2.905 1.00 93.06 203 LYS A O 1
ATOM 1635 N N . ASN A 1 204 ? 4.748 -12.018 2.358 1.00 94.50 204 ASN A N 1
ATOM 1636 C CA . ASN A 1 204 ? 4.603 -12.363 0.942 1.00 94.50 204 ASN A CA 1
ATOM 1637 C C . ASN A 1 204 ? 5.504 -11.558 -0.002 1.00 94.50 204 ASN A C 1
ATOM 1639 O O . ASN A 1 204 ? 5.800 -12.044 -1.093 1.00 94.50 204 ASN A O 1
ATOM 1643 N N . VAL A 1 205 ? 5.962 -10.375 0.406 1.00 94.50 205 VAL A N 1
ATOM 1644 C CA . VAL A 1 205 ? 6.903 -9.537 -0.349 1.00 94.50 205 VAL A CA 1
ATOM 1645 C C . VAL A 1 205 ? 8.305 -10.132 -0.199 1.00 94.50 205 VAL A C 1
ATOM 1647 O O . VAL A 1 205 ? 9.079 -9.783 0.687 1.00 94.50 205 VAL A O 1
ATOM 1650 N N . THR A 1 206 ? 8.604 -11.117 -1.043 1.00 94.75 206 THR A N 1
ATOM 1651 C CA . THR A 1 206 ? 9.875 -11.854 -1.059 1.00 94.75 206 THR A CA 1
ATOM 1652 C C . THR A 1 206 ? 10.349 -12.040 -2.496 1.00 94.75 206 THR A C 1
ATOM 1654 O O . THR A 1 206 ? 9.529 -12.066 -3.415 1.00 94.75 206 THR A O 1
ATOM 1657 N N . TYR A 1 207 ? 11.657 -12.217 -2.708 1.00 94.75 207 TYR A N 1
ATOM 1658 C CA . TYR A 1 207 ? 12.193 -12.435 -4.057 1.00 94.75 207 TYR A CA 1
ATOM 1659 C C . TYR A 1 207 ? 11.641 -13.713 -4.708 1.00 94.75 207 TYR A C 1
ATOM 1661 O O . TYR A 1 207 ? 11.319 -13.715 -5.889 1.00 94.75 207 TYR A O 1
ATOM 1669 N N . ALA A 1 208 ? 11.415 -14.777 -3.928 1.00 94.75 208 ALA A N 1
ATOM 1670 C CA . ALA A 1 208 ? 10.801 -16.014 -4.423 1.00 94.75 208 ALA A CA 1
ATOM 1671 C C . ALA A 1 208 ? 9.387 -15.804 -4.999 1.00 94.75 208 ALA A C 1
ATOM 1673 O O . ALA A 1 208 ? 8.952 -16.548 -5.877 1.00 94.75 208 ALA A O 1
ATOM 1674 N N . ASN A 1 209 ? 8.685 -14.780 -4.516 1.00 96.19 209 ASN A N 1
ATOM 1675 C CA . ASN A 1 209 ? 7.359 -14.407 -4.984 1.00 96.19 209 ASN A CA 1
ATOM 1676 C C . ASN A 1 209 ? 7.389 -13.304 -6.051 1.00 96.19 209 ASN A C 1
ATOM 1678 O O . ASN A 1 209 ? 6.336 -12.956 -6.569 1.00 96.19 209 ASN A O 1
ATOM 1682 N N . TYR A 1 210 ? 8.541 -12.731 -6.391 1.00 96.88 210 TYR A N 1
ATOM 1683 C CA . TYR A 1 210 ? 8.621 -11.624 -7.341 1.00 96.88 210 TYR A CA 1
ATOM 1684 C C . TYR A 1 210 ? 8.248 -12.070 -8.765 1.00 96.88 210 TYR A C 1
ATOM 1686 O O . TYR A 1 210 ? 8.821 -13.008 -9.326 1.00 96.88 210 TYR A O 1
ATOM 1694 N N . LEU A 1 211 ? 7.270 -11.384 -9.361 1.00 96.25 211 LEU A N 1
ATOM 1695 C CA . LEU A 1 211 ? 6.786 -11.666 -10.717 1.00 96.25 211 LEU A CA 1
ATOM 1696 C C . LEU A 1 211 ? 7.309 -10.676 -11.757 1.00 96.25 211 LEU A C 1
ATOM 1698 O O . LEU A 1 211 ? 7.394 -11.031 -12.932 1.00 96.25 211 LEU A O 1
ATOM 1702 N N . GLY A 1 212 ? 7.693 -9.477 -11.328 1.00 95.81 212 GLY A N 1
ATOM 1703 C CA . GLY A 1 212 ? 8.152 -8.402 -12.195 1.00 95.81 212 GLY A CA 1
ATOM 1704 C C . GLY A 1 212 ? 7.607 -7.048 -11.756 1.00 95.81 212 GLY A C 1
ATOM 1705 O O . GLY A 1 212 ? 6.948 -6.911 -10.721 1.00 95.81 212 GLY A O 1
ATOM 1706 N N . GLU A 1 213 ? 7.875 -6.050 -12.580 1.00 93.94 213 GLU A N 1
ATOM 1707 C CA . GLU A 1 213 ? 7.460 -4.665 -12.422 1.00 93.94 213 GLU A CA 1
ATOM 1708 C C . GLU A 1 213 ? 6.794 -4.159 -13.690 1.00 93.94 213 GLU A C 1
ATOM 1710 O O . GLU A 1 213 ? 7.142 -4.565 -14.796 1.00 93.94 213 GLU A O 1
ATOM 1715 N N . GLY A 1 214 ? 5.855 -3.244 -13.521 1.00 91.19 214 GLY A N 1
ATOM 1716 C CA . GLY A 1 214 ? 5.169 -2.570 -14.611 1.00 91.19 214 GLY A CA 1
ATOM 1717 C C . GLY A 1 214 ? 4.846 -1.138 -14.227 1.00 91.19 214 GLY A C 1
ATOM 1718 O O . GLY A 1 214 ? 5.101 -0.699 -13.104 1.00 91.19 214 GLY A O 1
ATOM 1719 N N . CYS A 1 215 ? 4.248 -0.404 -15.151 1.00 85.75 215 CYS A N 1
ATOM 1720 C CA . CYS A 1 215 ? 3.632 0.876 -14.845 1.00 85.75 215 CYS A CA 1
ATOM 1721 C C . CYS A 1 215 ? 2.329 1.033 -15.625 1.00 85.75 215 CYS A C 1
ATOM 1723 O O . CYS A 1 215 ? 2.162 0.520 -16.739 1.00 85.75 215 CYS A O 1
ATOM 1725 N N . ASN A 1 216 ? 1.378 1.722 -15.004 1.00 77.12 216 ASN A N 1
ATOM 1726 C CA . ASN A 1 216 ? 0.128 2.064 -15.664 1.00 77.12 216 ASN A CA 1
ATOM 1727 C C . ASN A 1 216 ? 0.343 3.214 -16.668 1.00 77.12 216 ASN A C 1
ATOM 1729 O O . ASN A 1 216 ? 1.400 3.845 -16.714 1.00 77.12 216 ASN A O 1
ATOM 1733 N N . ASP A 1 217 ? -0.694 3.551 -17.432 1.00 71.06 217 ASP A N 1
ATOM 1734 C CA . ASP A 1 217 ? -0.625 4.601 -18.465 1.00 71.06 217 ASP A CA 1
ATOM 1735 C C . ASP A 1 217 ? -0.480 6.033 -17.898 1.00 71.06 217 ASP A C 1
ATOM 1737 O O . ASP A 1 217 ? -0.464 7.014 -18.647 1.00 71.06 217 ASP A O 1
ATOM 1741 N N . ARG A 1 218 ? -0.408 6.154 -16.567 1.00 68.69 218 ARG A N 1
ATOM 1742 C CA . ARG A 1 218 ? -0.175 7.386 -15.797 1.00 68.69 218 ARG A CA 1
ATOM 1743 C C . ARG A 1 218 ? 1.218 7.409 -15.149 1.00 68.69 218 ARG A C 1
ATOM 1745 O O . ARG A 1 218 ? 1.507 8.284 -14.340 1.00 68.69 218 ARG A O 1
ATOM 1752 N N . GLY A 1 219 ? 2.064 6.423 -15.456 1.00 70.81 219 GLY A N 1
ATOM 1753 C CA . GLY A 1 219 ? 3.432 6.338 -14.948 1.00 70.81 219 GLY A CA 1
ATOM 1754 C C . GLY A 1 219 ? 3.550 5.888 -13.491 1.00 70.81 219 GLY A C 1
ATOM 1755 O O . GLY A 1 219 ? 4.629 5.963 -12.914 1.00 70.81 219 GLY A O 1
ATOM 1756 N N . SER A 1 220 ? 2.479 5.394 -12.863 1.00 79.44 220 SER A N 1
ATOM 1757 C CA . SER A 1 220 ? 2.598 4.818 -11.519 1.00 79.44 220 SER A CA 1
ATOM 1758 C C . SER A 1 220 ? 3.263 3.446 -11.609 1.00 79.44 220 SER A C 1
ATOM 1760 O O . SER A 1 220 ? 2.693 2.524 -12.200 1.00 79.44 220 SER A O 1
ATOM 1762 N N . GLN A 1 221 ? 4.453 3.309 -11.022 1.00 88.38 221 GLN A N 1
ATOM 1763 C CA . GLN A 1 221 ? 5.183 2.045 -10.966 1.00 88.38 221 GLN A CA 1
ATOM 1764 C C . GLN A 1 221 ? 4.493 1.057 -10.019 1.00 88.38 221 GLN A C 1
ATOM 1766 O O . GLN A 1 221 ? 4.018 1.409 -8.936 1.00 88.38 221 GLN A O 1
ATOM 1771 N N . GLN A 1 222 ? 4.464 -0.204 -10.434 1.00 91.50 222 GLN A N 1
ATOM 1772 C CA . GLN A 1 222 ? 3.839 -1.313 -9.732 1.00 91.50 222 GLN A CA 1
ATOM 1773 C C . GLN A 1 222 ? 4.810 -2.487 -9.671 1.00 91.50 222 GLN A C 1
ATOM 1775 O O . GLN A 1 222 ? 5.406 -2.861 -10.680 1.00 91.50 222 GLN A O 1
ATOM 1780 N N . VAL A 1 223 ? 4.952 -3.073 -8.485 1.00 95.06 223 VAL A N 1
ATOM 1781 C CA . VAL A 1 223 ? 5.731 -4.293 -8.249 1.00 95.06 223 VAL A CA 1
ATOM 1782 C C . VAL A 1 223 ? 4.767 -5.433 -7.958 1.00 95.06 223 VAL A C 1
ATOM 1784 O O . VAL A 1 223 ? 3.877 -5.282 -7.117 1.00 95.06 223 VAL A O 1
ATOM 1787 N N . TYR A 1 224 ? 4.944 -6.565 -8.633 1.00 96.31 224 TYR A N 1
ATOM 1788 C CA . TYR A 1 224 ? 3.995 -7.674 -8.596 1.00 96.31 224 TYR A CA 1
ATOM 1789 C C . TYR A 1 224 ? 4.560 -8.890 -7.872 1.00 96.31 224 TYR A C 1
ATOM 1791 O O . TYR A 1 224 ? 5.699 -9.308 -8.106 1.00 96.31 224 TYR A O 1
ATOM 1799 N N . TRP A 1 225 ? 3.723 -9.492 -7.028 1.00 96.88 225 TRP A N 1
ATOM 1800 C CA . TRP A 1 225 ? 4.090 -10.610 -6.169 1.00 96.88 225 TRP A CA 1
ATOM 1801 C C . TRP A 1 225 ? 3.087 -11.753 -6.286 1.00 96.88 225 TRP A C 1
ATOM 1803 O O . TRP A 1 225 ? 1.871 -11.570 -6.174 1.00 96.88 225 TRP A O 1
ATOM 1813 N N . LYS A 1 226 ? 3.608 -12.966 -6.443 1.00 95.94 226 LYS A N 1
ATOM 1814 C CA . LYS A 1 226 ? 2.851 -14.200 -6.301 1.00 95.94 226 LYS A CA 1
ATOM 1815 C C . LYS A 1 226 ? 2.487 -14.395 -4.831 1.00 95.94 226 LYS A C 1
ATOM 1817 O O . LYS A 1 226 ? 3.357 -14.409 -3.970 1.00 95.94 226 LYS A O 1
ATOM 1822 N N . ILE A 1 227 ? 1.204 -14.594 -4.552 1.00 91.62 227 ILE A N 1
ATOM 1823 C CA . ILE A 1 227 ? 0.714 -14.940 -3.204 1.00 91.62 227 ILE A CA 1
ATOM 1824 C C . ILE A 1 227 ? -0.016 -16.284 -3.197 1.00 91.62 227 ILE A C 1
ATOM 1826 O O . ILE A 1 227 ? 0.138 -17.084 -2.277 1.00 91.62 227 ILE A O 1
ATOM 1830 N N . LYS A 1 228 ? -0.761 -16.560 -4.268 1.00 82.31 228 LYS A N 1
ATOM 1831 C CA . LYS A 1 228 ? -1.374 -17.842 -4.629 1.00 82.31 228 LYS A CA 1
ATOM 1832 C C . LYS A 1 228 ? -1.269 -17.994 -6.151 1.00 82.31 228 LYS A C 1
ATOM 1834 O O . LYS A 1 228 ? -0.599 -17.194 -6.804 1.00 82.31 228 LYS A O 1
ATOM 1839 N N . ASP A 1 229 ? -1.900 -19.013 -6.727 1.00 82.75 229 ASP A N 1
ATOM 1840 C CA . ASP A 1 229 ? -2.022 -19.086 -8.188 1.00 82.75 229 ASP A CA 1
ATOM 1841 C C . ASP A 1 229 ? -2.948 -17.995 -8.748 1.00 82.75 229 ASP A C 1
ATOM 1843 O O . ASP A 1 229 ? -2.737 -17.554 -9.873 1.00 82.75 229 ASP A O 1
ATOM 1847 N N . ASP A 1 230 ? -3.906 -17.535 -7.940 1.00 84.50 230 ASP A N 1
ATOM 1848 C CA . ASP A 1 230 ? -4.768 -16.362 -8.114 1.00 84.50 230 ASP A CA 1
ATOM 1849 C C . ASP A 1 230 ? -5.272 -15.978 -6.701 1.00 84.50 230 ASP A C 1
ATOM 1851 O O . ASP A 1 230 ? -5.638 -16.889 -5.941 1.00 84.50 230 ASP A O 1
ATOM 1855 N N . PRO A 1 231 ? -5.258 -14.703 -6.268 1.00 90.38 231 PRO A N 1
ATOM 1856 C CA . PRO A 1 231 ? -4.849 -13.480 -6.974 1.00 90.38 231 PRO A CA 1
ATOM 1857 C C . PRO A 1 231 ? -3.343 -13.169 -6.925 1.00 90.38 231 PRO A C 1
ATOM 1859 O O . PRO A 1 231 ? -2.564 -13.859 -6.262 1.00 90.38 231 PRO A O 1
ATOM 1862 N N . ILE A 1 232 ? -2.948 -12.112 -7.642 1.00 93.88 232 ILE A N 1
ATOM 1863 C CA . ILE A 1 232 ? -1.618 -11.488 -7.621 1.00 93.88 232 ILE A CA 1
ATOM 1864 C C . ILE A 1 232 ? -1.659 -10.251 -6.725 1.00 93.88 232 ILE A C 1
ATOM 1866 O O . ILE A 1 232 ? -2.620 -9.487 -6.760 1.00 93.88 232 ILE A O 1
ATOM 1870 N N . LEU A 1 233 ? -0.619 -10.039 -5.923 1.00 96.50 233 LEU A N 1
ATOM 1871 C CA . LEU A 1 233 ? -0.476 -8.835 -5.109 1.00 96.50 233 LEU A CA 1
ATOM 1872 C C . LEU A 1 233 ? 0.284 -7.766 -5.903 1.00 96.50 233 LEU A C 1
ATOM 1874 O O . LEU A 1 233 ? 1.386 -8.027 -6.383 1.00 96.50 233 LEU A O 1
ATOM 1878 N N . ALA A 1 234 ? -0.277 -6.565 -5.995 1.00 94.75 234 ALA A N 1
ATOM 1879 C CA . ALA A 1 234 ? 0.352 -5.398 -6.597 1.00 94.75 234 ALA A CA 1
ATOM 1880 C C . ALA A 1 234 ? 0.713 -4.371 -5.515 1.00 94.75 234 ALA A C 1
ATOM 1882 O O . ALA A 1 234 ? -0.122 -3.990 -4.690 1.00 94.75 234 ALA A O 1
ATOM 1883 N N . THR A 1 235 ? 1.957 -3.899 -5.546 1.00 94.75 235 THR A N 1
ATOM 1884 C CA . THR A 1 235 ? 2.459 -2.802 -4.712 1.00 94.75 235 THR A CA 1
ATOM 1885 C C . THR A 1 235 ? 2.725 -1.596 -5.603 1.00 94.75 235 THR A C 1
ATOM 1887 O O . THR A 1 235 ? 3.692 -1.600 -6.362 1.00 94.75 235 THR A O 1
ATOM 1890 N N . CYS A 1 236 ? 1.891 -0.561 -5.508 1.00 92.94 236 CYS A N 1
ATOM 1891 C CA . CYS A 1 236 ? 2.123 0.710 -6.190 1.00 92.94 236 CYS A CA 1
ATOM 1892 C C . CYS A 1 236 ? 3.146 1.524 -5.405 1.00 92.94 236 CYS A C 1
ATOM 1894 O O . CYS A 1 236 ? 2.934 1.821 -4.226 1.00 92.94 236 CYS A O 1
ATOM 1896 N N . VAL A 1 237 ? 4.232 1.909 -6.059 1.00 89.62 237 VAL A N 1
ATOM 1897 C CA . VAL A 1 237 ? 5.326 2.657 -5.439 1.00 89.62 237 VAL A CA 1
ATOM 1898 C C . VAL A 1 237 ? 5.443 4.043 -6.061 1.00 89.62 237 VAL A C 1
ATOM 1900 O O . VAL A 1 237 ? 5.107 4.237 -7.230 1.00 89.62 237 VAL A O 1
ATOM 1903 N N . SER A 1 238 ? 5.894 5.020 -5.279 1.00 86.62 238 SER A N 1
ATOM 1904 C CA . SER A 1 238 ? 6.177 6.356 -5.804 1.00 86.62 238 SER A CA 1
ATOM 1905 C C . SER A 1 238 ? 7.385 6.346 -6.738 1.00 86.62 238 SER A C 1
ATOM 1907 O O . SER A 1 238 ? 8.296 5.525 -6.605 1.00 86.62 238 SER A O 1
ATOM 1909 N N . GLY A 1 239 ? 7.416 7.309 -7.661 1.00 81.31 239 GLY A N 1
ATOM 1910 C CA . GLY A 1 239 ? 8.579 7.571 -8.512 1.00 81.31 239 GLY A CA 1
ATOM 1911 C C . GLY A 1 239 ? 9.720 8.293 -7.786 1.00 81.31 239 GLY A C 1
ATOM 1912 O O . GLY A 1 239 ? 10.703 8.661 -8.418 1.00 81.31 239 GLY A O 1
ATOM 1913 N N . GLN A 1 240 ? 9.591 8.533 -6.480 1.00 84.94 240 GLN A N 1
ATOM 1914 C CA . GLN A 1 240 ? 10.555 9.274 -5.680 1.00 84.94 240 GLN A CA 1
ATOM 1915 C C . GLN A 1 240 ? 11.319 8.343 -4.734 1.00 84.94 240 GLN A C 1
ATOM 1917 O O . GLN A 1 240 ? 10.744 7.445 -4.114 1.00 84.94 240 GLN A O 1
ATOM 1922 N N . LEU A 1 241 ? 12.621 8.595 -4.592 1.00 90.00 241 LEU A N 1
ATOM 1923 C CA . LEU A 1 241 ? 13.469 7.977 -3.578 1.00 90.00 241 LEU A CA 1
ATOM 1924 C C . LEU A 1 241 ? 13.881 8.993 -2.517 1.00 90.00 241 LEU A C 1
ATOM 1926 O O . LEU A 1 241 ? 14.202 10.145 -2.811 1.00 90.00 241 LEU A O 1
ATOM 1930 N N . PHE A 1 242 ? 13.917 8.523 -1.278 1.00 91.06 242 PHE A N 1
ATOM 1931 C CA . PHE A 1 242 ? 14.324 9.290 -0.113 1.00 91.06 242 PHE A CA 1
ATOM 1932 C C . PHE A 1 242 ? 15.588 8.701 0.504 1.00 91.06 242 PHE A C 1
ATOM 1934 O O . PHE A 1 242 ? 15.833 7.495 0.410 1.00 91.06 242 PHE A O 1
ATOM 1941 N N . PHE A 1 243 ? 16.394 9.541 1.155 1.00 91.88 243 PHE A N 1
ATOM 1942 C CA . PHE A 1 243 ? 17.520 9.055 1.952 1.00 91.88 243 PHE A CA 1
ATOM 1943 C C . PHE A 1 243 ? 17.031 8.081 3.035 1.00 91.88 243 PHE A C 1
ATOM 1945 O O . PHE A 1 243 ? 15.921 8.271 3.547 1.00 91.88 243 PHE A O 1
ATOM 1952 N N . PRO A 1 244 ? 17.835 7.060 3.392 1.00 84.31 244 PRO A N 1
ATOM 1953 C CA . PRO A 1 244 ? 17.509 6.177 4.504 1.00 84.31 244 PRO A CA 1
ATOM 1954 C C . PRO A 1 244 ? 17.295 7.007 5.774 1.00 84.31 244 PRO A C 1
ATOM 1956 O O . PRO A 1 244 ? 18.061 7.924 6.072 1.00 84.31 244 PRO A O 1
ATOM 1959 N N . ASP A 1 245 ? 16.245 6.685 6.520 1.00 79.44 245 ASP A N 1
ATOM 1960 C CA . ASP A 1 245 ? 15.995 7.247 7.845 1.00 79.44 245 ASP A CA 1
ATOM 1961 C C . ASP A 1 245 ? 16.466 6.213 8.874 1.00 79.44 245 ASP A C 1
ATOM 1963 O O . ASP A 1 245 ? 16.196 5.022 8.731 1.00 79.44 245 ASP A O 1
ATOM 1967 N N . SER A 1 246 ? 17.221 6.663 9.879 1.00 76.00 246 SER A N 1
ATOM 1968 C CA . SER A 1 246 ? 17.871 5.804 10.877 1.00 76.00 246 SER A CA 1
ATOM 1969 C C . SER A 1 246 ? 16.891 4.968 11.704 1.00 76.00 246 SER A C 1
ATOM 1971 O O . SER A 1 246 ? 17.295 3.994 12.341 1.00 76.00 246 SER A O 1
ATOM 1973 N N . GLU A 1 247 ? 15.607 5.330 11.700 1.00 75.31 247 GLU A N 1
ATOM 1974 C CA . GLU A 1 247 ? 14.531 4.561 12.322 1.00 75.31 247 GLU A CA 1
ATOM 1975 C C . GLU A 1 247 ? 14.150 3.308 11.497 1.00 75.31 247 GLU A C 1
ATOM 1977 O O . GLU A 1 247 ? 13.636 2.334 12.062 1.00 75.31 247 GLU A O 1
ATOM 1982 N N . PHE A 1 248 ? 14.449 3.282 10.190 1.00 71.75 248 PHE A N 1
ATOM 1983 C CA . PHE A 1 248 ? 14.429 2.068 9.371 1.00 71.75 248 PHE A CA 1
ATOM 1984 C C . PHE A 1 248 ? 15.761 1.333 9.561 1.00 71.75 248 PHE A C 1
ATOM 1986 O O . PHE A 1 248 ? 16.833 1.876 9.321 1.00 71.75 248 PHE A O 1
ATOM 1993 N N . GLN A 1 249 ? 15.721 0.062 9.961 1.00 73.06 249 GLN A N 1
ATOM 1994 C CA . GLN A 1 249 ? 16.920 -0.772 10.171 1.00 73.06 249 GLN A CA 1
ATOM 1995 C C . GLN A 1 249 ? 17.622 -1.173 8.853 1.00 73.06 249 GLN A C 1
ATOM 1997 O O . GLN A 1 249 ? 18.329 -2.176 8.798 1.00 73.06 249 GLN A O 1
ATOM 2002 N N . ASP A 1 250 ? 17.384 -0.423 7.780 1.00 83.19 250 ASP A N 1
ATOM 2003 C CA . ASP A 1 250 ? 17.833 -0.675 6.419 1.00 83.19 250 ASP A CA 1
ATOM 2004 C C . ASP A 1 250 ? 18.535 0.584 5.901 1.00 83.19 250 ASP A C 1
ATOM 2006 O O . ASP A 1 250 ? 17.976 1.679 5.944 1.00 83.19 250 ASP A O 1
ATOM 2010 N N . SER A 1 251 ? 19.775 0.433 5.440 1.00 88.50 251 SER A N 1
ATOM 2011 C CA . SER A 1 251 ? 20.589 1.542 4.932 1.00 88.50 251 SER A CA 1
ATOM 2012 C C . SER A 1 251 ? 20.275 1.907 3.481 1.00 88.50 251 SER A C 1
ATOM 2014 O O . SER A 1 251 ? 20.822 2.884 2.966 1.00 88.50 251 SER A O 1
ATOM 2016 N N . ARG A 1 252 ? 19.422 1.133 2.800 1.00 92.00 252 ARG A N 1
ATOM 2017 C CA . ARG A 1 252 ? 19.009 1.421 1.425 1.00 92.00 252 ARG A CA 1
ATOM 2018 C C . ARG A 1 252 ? 18.072 2.635 1.373 1.00 92.00 252 ARG A C 1
ATOM 2020 O O . ARG A 1 252 ? 17.304 2.851 2.312 1.00 92.00 252 ARG A O 1
ATOM 2027 N N . PRO A 1 253 ? 18.075 3.399 0.263 1.00 93.50 253 PRO A N 1
ATOM 2028 C CA . PRO A 1 253 ? 17.090 4.448 0.014 1.00 93.50 253 PRO A CA 1
ATOM 2029 C C . PRO A 1 253 ? 15.655 3.970 0.242 1.00 93.50 253 PRO A C 1
ATOM 2031 O O . PRO A 1 253 ? 15.336 2.805 0.014 1.00 93.50 253 PRO A O 1
ATOM 2034 N N . ILE A 1 254 ? 14.776 4.872 0.662 1.00 91.62 254 ILE A N 1
ATOM 2035 C CA . ILE A 1 254 ? 13.372 4.557 0.928 1.00 91.62 254 ILE A CA 1
ATOM 2036 C C . ILE A 1 254 ? 12.538 4.920 -0.293 1.00 91.62 254 ILE A C 1
ATOM 2038 O O . ILE A 1 254 ? 12.592 6.051 -0.777 1.00 91.62 254 ILE A O 1
ATOM 2042 N N . ARG A 1 255 ? 11.709 3.980 -0.741 1.00 90.94 255 ARG A N 1
ATOM 2043 C CA . ARG A 1 255 ? 10.617 4.236 -1.676 1.00 90.94 255 ARG A CA 1
ATOM 2044 C C . ARG A 1 255 ? 9.285 4.109 -0.959 1.00 90.94 255 ARG A C 1
ATOM 2046 O O . ARG A 1 255 ? 9.053 3.169 -0.193 1.00 90.94 255 ARG A O 1
ATOM 2053 N N . THR A 1 256 ? 8.399 5.060 -1.212 1.00 90.88 256 THR A N 1
ATOM 2054 C CA . THR A 1 256 ? 7.090 5.073 -0.563 1.00 90.88 256 THR A CA 1
ATOM 2055 C C . THR A 1 256 ? 6.136 4.150 -1.309 1.00 90.88 256 THR A C 1
ATOM 2057 O O . THR A 1 256 ? 6.109 4.118 -2.540 1.00 90.88 256 THR A O 1
ATOM 2060 N N . ILE A 1 257 ? 5.368 3.365 -0.563 1.00 92.50 257 ILE A N 1
ATOM 2061 C CA . ILE A 1 257 ? 4.296 2.540 -1.100 1.00 92.50 257 ILE A CA 1
ATOM 2062 C C . ILE A 1 257 ? 3.017 3.363 -1.015 1.00 92.50 257 ILE A C 1
ATOM 2064 O O . ILE A 1 257 ? 2.509 3.659 0.067 1.00 92.50 257 ILE A O 1
ATOM 2068 N N . VAL A 1 258 ? 2.518 3.731 -2.187 1.00 90.75 258 VAL A N 1
ATOM 2069 C CA . VAL A 1 258 ? 1.326 4.555 -2.383 1.00 90.75 258 VAL A CA 1
ATOM 2070 C C . VAL A 1 258 ? 0.066 3.769 -2.055 1.00 90.75 258 VAL A C 1
ATOM 2072 O O . VAL A 1 258 ? -0.821 4.266 -1.372 1.00 90.75 258 VAL A O 1
ATOM 2075 N N . THR A 1 259 ? -0.024 2.535 -2.536 1.00 93.19 259 THR A N 1
ATOM 2076 C CA . THR A 1 259 ? -1.134 1.633 -2.236 1.00 93.19 259 THR A CA 1
ATOM 2077 C C . THR A 1 259 ? -0.715 0.198 -2.509 1.00 93.19 259 THR A C 1
ATOM 2079 O O . THR A 1 259 ? 0.274 -0.062 -3.196 1.00 93.19 259 THR A O 1
ATOM 2082 N N . VAL A 1 260 ? -1.478 -0.736 -1.967 1.00 95.06 260 VAL A N 1
ATOM 2083 C CA . VAL A 1 260 ? -1.332 -2.171 -2.196 1.00 95.06 260 VAL A CA 1
ATOM 2084 C C . VAL A 1 260 ? -2.707 -2.757 -2.455 1.00 95.06 260 VAL A C 1
ATOM 2086 O O . VAL A 1 260 ? -3.678 -2.332 -1.833 1.00 95.06 260 VAL A O 1
ATOM 2089 N N . PHE A 1 261 ? -2.814 -3.724 -3.354 1.00 93.94 261 PHE A N 1
ATOM 2090 C CA . PHE A 1 261 ? -4.075 -4.419 -3.603 1.00 93.94 261 PHE A CA 1
ATOM 2091 C C . PHE A 1 261 ? -3.833 -5.796 -4.202 1.00 93.94 261 PHE A C 1
ATOM 2093 O O . PHE A 1 261 ? -2.763 -6.074 -4.744 1.00 93.94 261 PHE A O 1
ATOM 2100 N N . ALA A 1 262 ? -4.832 -6.665 -4.093 1.00 91.94 262 ALA A N 1
ATOM 2101 C CA . ALA A 1 262 ? -4.843 -7.927 -4.811 1.00 91.94 262 ALA A CA 1
ATOM 2102 C C . ALA A 1 262 ? -5.654 -7.768 -6.098 1.00 91.94 262 ALA A C 1
ATOM 2104 O O . ALA A 1 262 ? -6.706 -7.140 -6.094 1.00 91.94 262 ALA A O 1
ATOM 2105 N N . MET A 1 263 ? -5.169 -8.342 -7.191 1.00 91.06 263 MET A N 1
ATOM 2106 C CA . MET A 1 263 ? -5.848 -8.321 -8.481 1.00 91.06 263 MET A CA 1
ATOM 2107 C C . MET A 1 263 ? -5.953 -9.729 -9.068 1.00 91.06 263 MET A C 1
ATOM 2109 O O . MET A 1 263 ? -5.063 -10.556 -8.834 1.00 91.06 263 MET A O 1
ATOM 2113 N N . PRO A 1 264 ? -7.010 -10.018 -9.844 1.00 90.75 264 PRO A N 1
ATOM 2114 C CA . PRO A 1 264 ? -7.108 -11.263 -10.588 1.00 90.75 264 PRO A CA 1
ATOM 2115 C C . PRO A 1 264 ? -5.894 -11.473 -11.494 1.00 90.75 264 PRO A C 1
ATOM 2117 O O . PRO A 1 264 ? -5.391 -10.539 -12.124 1.00 90.75 264 PRO A O 1
ATOM 2120 N N . LYS A 1 265 ? -5.460 -12.725 -11.642 1.00 91.31 265 LYS A N 1
ATOM 2121 C CA . LYS A 1 265 ? -4.356 -13.087 -12.543 1.00 91.31 265 LYS A CA 1
ATOM 2122 C C . LYS A 1 265 ? -4.602 -12.655 -13.989 1.00 91.31 265 LYS A C 1
ATOM 2124 O O . LYS A 1 265 ? -3.654 -12.328 -14.694 1.00 91.31 265 LYS A O 1
ATOM 2129 N N . LYS A 1 266 ? -5.863 -12.657 -14.433 1.00 91.81 266 LYS A N 1
ATOM 2130 C CA . LYS A 1 266 ? -6.240 -12.171 -15.765 1.00 91.81 266 LYS A CA 1
ATOM 2131 C C . LYS A 1 266 ? -5.794 -10.721 -15.960 1.00 91.81 266 LYS A C 1
ATOM 2133 O O . LYS A 1 266 ? -5.057 -10.446 -16.894 1.00 91.81 266 LYS A O 1
ATOM 2138 N N . ASP A 1 267 ? -6.166 -9.847 -15.031 1.00 89.69 267 ASP A N 1
ATOM 2139 C CA . ASP A 1 267 ? -5.852 -8.422 -15.103 1.00 89.69 267 ASP A CA 1
ATOM 2140 C C . ASP A 1 267 ? -4.338 -8.177 -15.028 1.00 89.69 267 ASP A C 1
ATOM 2142 O O . ASP A 1 267 ? -3.841 -7.229 -15.631 1.00 89.69 267 ASP A O 1
ATOM 2146 N N . PHE A 1 268 ? -3.599 -9.035 -14.309 1.00 90.81 268 PHE A N 1
ATOM 2147 C CA . PHE A 1 268 ? -2.133 -9.027 -14.283 1.00 90.81 268 PHE A CA 1
ATOM 2148 C C . PHE A 1 268 ? -1.526 -9.414 -15.641 1.00 90.81 268 PHE A C 1
ATOM 2150 O O . PHE A 1 268 ? -0.580 -8.771 -16.087 1.00 90.81 268 PHE A O 1
ATOM 2157 N N . ASN A 1 269 ? -2.063 -10.437 -16.311 1.00 90.06 269 ASN A N 1
ATOM 2158 C CA . ASN A 1 269 ? -1.565 -10.877 -17.619 1.00 90.06 269 ASN A CA 1
ATOM 2159 C C . ASN A 1 269 ? -1.768 -9.820 -18.718 1.00 90.06 269 ASN A C 1
ATOM 2161 O O . ASN A 1 269 ? -1.043 -9.838 -19.709 1.00 90.06 269 ASN A O 1
ATOM 2165 N N . ASP A 1 270 ? -2.728 -8.912 -18.535 1.00 87.94 270 ASP A N 1
ATOM 2166 C CA . ASP A 1 270 ? -2.981 -7.790 -19.445 1.00 87.94 270 ASP A CA 1
ATOM 2167 C C . ASP A 1 270 ? -1.999 -6.614 -19.219 1.00 87.94 270 ASP A C 1
ATOM 2169 O O . ASP A 1 270 ? -2.014 -5.636 -19.969 1.00 87.94 270 ASP A O 1
ATOM 2173 N N . GLN A 1 271 ? -1.134 -6.681 -18.197 1.00 86.62 271 GLN A N 1
ATOM 2174 C CA . GLN A 1 271 ? -0.153 -5.636 -17.894 1.00 86.62 271 GLN A CA 1
ATOM 2175 C C . GLN A 1 271 ? 1.141 -5.794 -18.699 1.00 86.62 271 GLN A C 1
ATOM 2177 O O . GLN A 1 271 ? 1.613 -6.895 -18.982 1.00 86.62 271 GLN A O 1
ATOM 2182 N N . PHE A 1 272 ? 1.794 -4.663 -18.978 1.00 88.62 272 PHE A N 1
ATOM 2183 C CA . PHE A 1 272 ? 3.195 -4.656 -19.394 1.00 88.62 272 PHE A CA 1
ATOM 2184 C C . PHE A 1 272 ? 4.092 -4.916 -18.179 1.00 88.62 272 PHE A C 1
ATOM 2186 O O . PHE A 1 272 ? 4.121 -4.096 -17.258 1.00 88.62 272 PHE A O 1
ATOM 2193 N N . ILE A 1 273 ? 4.820 -6.037 -18.189 1.00 92.81 273 ILE A N 1
ATOM 2194 C CA . ILE A 1 273 ? 5.648 -6.500 -17.069 1.00 92.81 273 ILE A CA 1
ATOM 2195 C C . ILE A 1 273 ? 7.070 -6.812 -17.536 1.00 92.81 273 ILE A C 1
ATOM 2197 O O . ILE A 1 273 ? 7.273 -7.506 -18.533 1.00 92.81 273 ILE A O 1
ATOM 2201 N N . VAL A 1 274 ? 8.057 -6.369 -16.762 1.00 93.44 274 VAL A N 1
ATOM 2202 C CA . VAL A 1 274 ? 9.478 -6.680 -16.944 1.00 93.44 274 VAL A CA 1
ATOM 2203 C C . VAL A 1 274 ? 10.099 -7.159 -15.638 1.00 93.44 274 VAL A C 1
ATOM 2205 O O . VAL A 1 274 ? 9.718 -6.721 -14.557 1.00 93.44 274 VAL A O 1
ATOM 2208 N N . LYS A 1 275 ? 11.074 -8.066 -15.723 1.00 90.50 275 LYS A N 1
ATOM 2209 C CA . LYS A 1 275 ? 11.893 -8.452 -14.568 1.00 90.50 275 LYS A CA 1
ATOM 2210 C C . LYS A 1 275 ? 13.172 -7.637 -14.578 1.00 90.50 275 LYS A C 1
ATOM 2212 O O . LYS A 1 275 ? 13.953 -7.734 -15.521 1.00 90.50 275 LYS A O 1
ATOM 2217 N N . LEU A 1 276 ? 13.361 -6.824 -13.546 1.00 82.50 276 LEU A N 1
ATOM 2218 C CA . LEU A 1 276 ? 14.528 -5.953 -13.426 1.00 82.50 276 LEU A CA 1
ATOM 2219 C C . LEU A 1 276 ? 15.573 -6.487 -12.441 1.00 82.50 276 LEU A C 1
ATOM 2221 O O . LEU A 1 276 ? 16.652 -5.897 -12.358 1.00 82.50 276 LEU A O 1
ATOM 2225 N N . TYR A 1 277 ? 15.277 -7.582 -11.740 1.00 74.69 277 TYR A N 1
ATOM 2226 C CA . TYR A 1 277 ? 16.089 -8.182 -10.682 1.00 74.69 277 TYR A CA 1
ATOM 2227 C C . TYR A 1 277 ? 16.152 -9.700 -10.826 1.00 74.69 277 TYR A C 1
ATOM 2229 O O . TYR A 1 277 ? 15.198 -10.283 -11.393 1.00 74.69 277 TYR A O 1
#

Radius of gyration: 19.0 Å; chains: 1; bounding box: 43×49×56 Å

Sequence (277 aa):
MFTQLKNLVTGSVNLMKNVCELEDGIEADWYPGIQLKGQYDTPEKKLDLLQTCKNQTPEKALKSDYPTIKVISEKTANQRRANFQKSPTNKEIREEFLANVWVHVKMPSEFSYSGAIMLNCARQGLLHSILRHFDDWAKIIPGFQSGINSDIQKQINQIGSAKTPSESRKLLDEFDSVFSGLEDASLIVLHERQMEIFRYLQKNVTYANYLGEGCNDRGSQQVYWKIKDDPILATCVSGQLFFPDSEFQDSRPIRTIVTVFAMPKKDFNDQFIVKLY

Foldseek 3Di:
DPPVVVVVVVVVVVVVVVPPDDDDDDPDPVAPAFADFQQQPDLVSFVVLVVLLQPDDADAAPCVVVVQEAEAEPVVLVVVVVVVVVDDDPVVLLVVLVGWYKYWQAAEPPRLATEIFTHNACQFGLVVQCLQAVVQCCVPQPCLCPQADPVNVVLSVQLNPDPDPVSNVVSSVVCVVCSSVDDSSNSSSSSVSSVSVSVLSNVWNYPVFWDFWTADSRSFIWTWGHPDVDWIKIFTWGSHWHQDDVNPPDRGIYIYGGYMGIDTVVVVVVTSGDHPD